Protein AF-A0A7S1VVN5-F1 (afdb_monomer_lite)

pLDDT: mean 73.93, std 19.53, range [28.08, 95.5]

Sequence (234 aa):
HAQEDRAVEALEKMLSASFGKSKTPCRLFDQLLAHEEEEGPTIPKHCVSVPRLHLSPCRSLVIGHVVETSNRVLRHFTKLDAFAVDSFMRVHVADEDGRQLFDTELTQPIETRIRSAMLHGIDENGKSFVFLAYSTSQLKEASYWAVALPAGWTVERMRGELGDFSCCQTPSMYAARVSQCLSTTFETLSAQRASPARSPSIRIGEVADLTGRGPRSNTRGLNQSISAFGVLQS

Structure (mmCIF, N/CA/C/O backbone):
data_AF-A0A7S1VVN5-F1
#
_entry.id   AF-A0A7S1VVN5-F1
#
loop_
_atom_site.group_PDB
_atom_site.id
_atom_site.type_symbol
_atom_site.label_atom_id
_atom_site.label_alt_id
_atom_site.label_comp_id
_atom_site.label_asym_id
_atom_site.label_entity_id
_atom_site.label_seq_id
_atom_site.pdbx_PDB_ins_code
_atom_site.Cartn_x
_atom_site.Cartn_y
_atom_site.Cartn_z
_atom_site.occupancy
_atom_site.B_iso_or_equiv
_atom_site.auth_seq_id
_atom_site.auth_comp_id
_atom_site.auth_asym_id
_atom_site.auth_atom_id
_atom_site.pdbx_PDB_model_num
ATOM 1 N N . HIS A 1 1 ? -26.155 0.846 -2.983 1.00 47.97 1 HIS A N 1
ATOM 2 C CA . HIS A 1 1 ? -27.536 0.583 -3.431 1.00 47.97 1 HIS A CA 1
ATOM 3 C C . HIS A 1 1 ? -27.617 -0.586 -4.402 1.00 47.97 1 HIS A C 1
ATOM 5 O O . HIS A 1 1 ? -27.795 -1.680 -3.906 1.00 47.97 1 HIS A O 1
ATOM 11 N N . ALA A 1 2 ? -27.323 -0.473 -5.705 1.00 49.66 2 ALA A N 1
ATOM 12 C CA . ALA A 1 2 ? -27.524 -1.609 -6.633 1.00 49.66 2 ALA A CA 1
ATOM 13 C C . ALA A 1 2 ? -26.753 -2.918 -6.310 1.00 49.66 2 ALA A C 1
ATOM 15 O O . ALA A 1 2 ? -27.239 -4.003 -6.612 1.00 49.66 2 ALA A O 1
ATOM 16 N N . GLN A 1 3 ? -25.555 -2.847 -5.713 1.00 41.34 3 GLN A N 1
ATOM 17 C CA . GLN A 1 3 ? -24.826 -4.044 -5.254 1.00 41.34 3 GLN A CA 1
ATOM 18 C C . GLN A 1 3 ? -25.351 -4.600 -3.923 1.00 41.34 3 GLN A C 1
ATOM 20 O O . GLN A 1 3 ? -25.302 -5.808 -3.717 1.00 41.34 3 GLN A O 1
ATOM 25 N N . GLU A 1 4 ? -25.867 -3.740 -3.044 1.00 49.31 4 GLU A N 1
ATOM 26 C CA . GLU A 1 4 ? -26.473 -4.160 -1.773 1.00 49.31 4 GLU A CA 1
ATOM 27 C C . GLU A 1 4 ? -27.796 -4.878 -2.045 1.00 49.31 4 GLU A C 1
ATOM 29 O O . GLU A 1 4 ? -28.017 -5.955 -1.505 1.00 49.31 4 GLU A O 1
ATOM 34 N N . ASP A 1 5 ? -28.609 -4.351 -2.965 1.00 60.00 5 ASP A N 1
ATOM 35 C CA . ASP A 1 5 ? -29.881 -4.960 -3.368 1.00 60.00 5 ASP A CA 1
ATOM 36 C C . ASP A 1 5 ? -29.668 -6.360 -3.972 1.00 60.00 5 ASP A C 1
ATOM 38 O O . ASP A 1 5 ? -30.403 -7.293 -3.662 1.00 60.00 5 ASP A O 1
ATOM 42 N N . ARG A 1 6 ? -28.599 -6.545 -4.762 1.00 61.22 6 ARG A N 1
ATOM 43 C CA . ARG A 1 6 ? -28.213 -7.857 -5.313 1.00 61.22 6 ARG A CA 1
ATOM 44 C C . ARG A 1 6 ? -27.707 -8.827 -4.251 1.00 61.22 6 ARG A C 1
ATOM 46 O O . ARG A 1 6 ? -28.026 -10.010 -4.315 1.00 61.22 6 ARG A O 1
ATOM 53 N N . ALA A 1 7 ? -26.926 -8.345 -3.284 1.00 61.16 7 ALA A N 1
ATOM 54 C CA . ALA A 1 7 ? -26.443 -9.175 -2.185 1.00 61.16 7 ALA A CA 1
ATOM 55 C C . ALA A 1 7 ? -27.603 -9.646 -1.296 1.00 61.16 7 ALA A C 1
ATOM 57 O O . ALA A 1 7 ? -27.632 -10.810 -0.899 1.00 61.16 7 ALA A O 1
ATOM 58 N N . VAL A 1 8 ? -28.581 -8.771 -1.040 1.00 71.44 8 VAL A N 1
ATOM 59 C CA . VAL A 1 8 ? -29.816 -9.112 -0.321 1.00 71.44 8 VAL A CA 1
ATOM 60 C C . VAL A 1 8 ? -30.644 -10.117 -1.121 1.00 71.44 8 VAL A C 1
ATOM 62 O O . VAL A 1 8 ? -31.035 -11.137 -0.564 1.00 71.44 8 VAL A O 1
ATOM 65 N N . GLU A 1 9 ? -30.828 -9.913 -2.428 1.00 72.75 9 GLU A N 1
ATOM 66 C CA . GLU A 1 9 ? -31.567 -10.850 -3.285 1.00 72.75 9 GLU A CA 1
ATOM 67 C C . GLU A 1 9 ? -30.898 -12.238 -3.344 1.00 72.75 9 GLU A C 1
ATOM 69 O O . GLU A 1 9 ? -31.574 -13.269 -3.304 1.00 72.75 9 GLU A O 1
ATOM 74 N N . ALA A 1 10 ? -29.563 -12.291 -3.388 1.00 65.12 10 ALA A N 1
ATOM 75 C CA . ALA A 1 10 ? -28.804 -13.538 -3.322 1.00 65.12 10 ALA A CA 1
ATOM 76 C C . ALA A 1 10 ? -28.970 -14.240 -1.961 1.00 65.12 10 ALA A C 1
ATOM 78 O O . ALA A 1 10 ? -29.177 -15.454 -1.909 1.00 65.12 10 ALA A O 1
ATOM 79 N N . LEU A 1 11 ? -28.961 -13.481 -0.860 1.00 66.19 11 LEU A N 1
ATOM 80 C CA . LEU A 1 11 ? -29.204 -13.994 0.493 1.00 66.19 11 LEU A CA 1
ATOM 81 C C . LEU A 1 11 ? -30.642 -14.496 0.678 1.00 66.19 11 LEU A C 1
ATOM 83 O O . LEU A 1 11 ? -30.859 -15.543 1.286 1.00 66.19 11 LEU A O 1
ATOM 87 N N . GLU A 1 12 ? -31.630 -13.800 0.123 1.00 73.50 12 GLU A N 1
ATOM 88 C CA . GLU A 1 12 ? -33.031 -14.227 0.129 1.00 73.50 12 GLU A CA 1
ATOM 89 C C . GLU A 1 12 ? -33.240 -15.488 -0.721 1.00 73.50 12 GLU A C 1
ATOM 91 O O . GLU A 1 12 ? -33.945 -16.413 -0.303 1.00 73.50 12 GLU A O 1
ATOM 96 N N . LYS A 1 13 ? -32.559 -15.600 -1.869 1.00 66.44 13 LYS A N 1
ATOM 97 C CA . LYS A 1 13 ? -32.490 -16.838 -2.666 1.00 66.44 13 LYS A CA 1
ATOM 98 C C . LYS A 1 13 ? -31.848 -17.986 -1.883 1.00 66.44 13 LYS A C 1
ATOM 100 O O . LYS A 1 13 ? -32.360 -19.103 -1.916 1.00 66.44 13 LYS A O 1
ATOM 105 N N . MET A 1 14 ? -30.792 -17.725 -1.112 1.00 60.38 14 MET A N 1
ATOM 106 C CA . MET A 1 14 ? -30.182 -18.728 -0.230 1.00 60.38 14 MET A CA 1
ATOM 107 C C . MET A 1 14 ? -31.129 -19.186 0.882 1.00 60.38 14 MET A C 1
ATOM 109 O O . MET A 1 14 ? -31.252 -20.383 1.144 1.00 60.38 14 MET A O 1
ATOM 113 N N . LEU A 1 15 ? -31.800 -18.244 1.546 1.00 64.06 15 LEU A N 1
ATOM 114 C CA . LEU A 1 15 ? -32.722 -18.539 2.640 1.00 64.06 15 LEU A CA 1
ATOM 115 C C . LEU A 1 15 ? -33.967 -19.279 2.139 1.00 64.06 15 LEU A C 1
ATOM 117 O O . LEU A 1 15 ? -34.411 -20.227 2.783 1.00 64.06 15 LEU A O 1
ATOM 121 N N . SER A 1 16 ? -34.488 -18.918 0.965 1.00 66.38 16 SER A N 1
ATOM 122 C CA . SER A 1 16 ? -35.625 -19.606 0.339 1.00 66.38 16 SER A CA 1
ATOM 123 C C . SER A 1 16 ? -35.263 -21.003 -0.184 1.00 66.38 16 SER A C 1
ATOM 125 O O . SER A 1 16 ? -36.056 -21.930 -0.018 1.00 66.38 16 SER A O 1
ATOM 127 N N . ALA A 1 17 ? -34.048 -21.206 -0.710 1.00 60.62 17 ALA A N 1
ATOM 128 C CA . ALA A 1 17 ? -33.532 -22.530 -1.082 1.00 60.62 17 ALA A CA 1
ATOM 129 C C . ALA A 1 17 ? -33.232 -23.436 0.135 1.00 60.62 17 ALA A C 1
ATOM 131 O O . ALA A 1 17 ? -33.244 -24.663 0.029 1.00 60.62 17 ALA A O 1
ATOM 132 N N . SER A 1 18 ? -32.984 -22.840 1.306 1.00 55.44 18 SER A N 1
ATOM 133 C CA . SER A 1 18 ? -32.633 -23.524 2.560 1.00 55.44 18 SER A CA 1
ATOM 134 C C . SER A 1 18 ? -33.820 -24.204 3.265 1.00 55.44 18 SER A C 1
ATOM 136 O O . SER A 1 18 ? -33.626 -25.194 3.977 1.00 55.44 18 SER A O 1
ATOM 138 N N . PHE A 1 19 ? -35.068 -23.778 3.022 1.00 51.22 19 PHE A N 1
ATOM 139 C CA . PHE A 1 19 ? -36.248 -24.349 3.700 1.00 51.22 19 PHE A CA 1
ATOM 140 C C . PHE A 1 19 ? -36.627 -25.784 3.270 1.00 51.22 19 PHE A C 1
ATOM 142 O O . PHE A 1 19 ? -37.621 -26.337 3.743 1.00 51.22 19 PHE A O 1
ATOM 149 N N . GLY A 1 20 ? -35.806 -26.450 2.452 1.00 55.09 20 GLY A N 1
ATOM 150 C CA . GLY A 1 20 ? -36.004 -27.840 2.050 1.00 55.09 20 GLY A CA 1
ATOM 151 C C . GLY A 1 20 ? -34.715 -28.662 1.980 1.00 55.09 20 GLY A C 1
ATOM 152 O O . GLY A 1 20 ? -34.214 -28.936 0.899 1.00 55.09 20 GLY A O 1
ATOM 153 N N . LYS A 1 21 ? -34.249 -29.180 3.125 1.00 55.28 21 LYS A N 1
ATOM 154 C CA . LYS A 1 21 ? -33.396 -30.392 3.231 1.00 55.28 21 LYS A CA 1
ATOM 155 C C . LYS A 1 21 ? -31.961 -30.351 2.655 1.00 55.28 21 LYS A C 1
ATOM 157 O O . LYS A 1 21 ? -31.506 -31.375 2.146 1.00 55.28 21 LYS A O 1
ATOM 162 N N . SER A 1 22 ? -31.176 -29.286 2.825 1.00 48.78 22 SER A N 1
ATOM 163 C CA . SER A 1 22 ? -29.715 -29.398 2.616 1.00 48.78 22 SER A CA 1
ATOM 164 C C . SER A 1 22 ? -28.953 -29.474 3.942 1.00 48.78 22 SER A C 1
ATOM 166 O O . SER A 1 22 ? -28.951 -28.536 4.730 1.00 48.78 22 SER A O 1
ATOM 168 N N . LYS A 1 23 ? -28.280 -30.606 4.199 1.00 53.16 23 LYS A N 1
ATOM 169 C CA . LYS A 1 23 ? -27.446 -30.848 5.397 1.00 53.16 23 LYS A CA 1
ATOM 170 C C . LYS A 1 23 ? -26.072 -30.158 5.352 1.00 53.16 23 LYS A C 1
ATOM 172 O O . LYS A 1 23 ? -25.262 -30.380 6.244 1.00 53.16 23 LYS A O 1
ATOM 177 N N . THR A 1 24 ? -25.768 -29.371 4.321 1.00 56.88 24 THR A N 1
ATOM 178 C CA . THR A 1 24 ? -24.457 -28.715 4.171 1.00 56.88 24 THR A CA 1
ATOM 179 C C . THR A 1 24 ? -24.611 -27.350 3.495 1.00 56.88 24 THR A C 1
ATOM 181 O O . THR A 1 24 ? -24.609 -27.276 2.267 1.00 56.88 24 THR A O 1
ATOM 184 N N . PRO A 1 25 ? -24.711 -26.261 4.281 1.00 57.31 25 PRO A N 1
ATOM 185 C CA . PRO A 1 25 ? -24.735 -24.891 3.764 1.00 57.31 25 PRO A CA 1
ATOM 186 C C . PRO A 1 25 ? -23.550 -24.581 2.836 1.00 57.31 25 PRO A C 1
ATOM 188 O O . PRO A 1 25 ? -23.721 -23.897 1.834 1.00 57.31 25 PRO A O 1
ATOM 191 N N . CYS A 1 26 ? -22.376 -25.163 3.113 1.00 55.56 26 CYS A N 1
ATOM 192 C CA . CYS A 1 26 ? -21.167 -24.997 2.302 1.00 55.56 26 CYS A CA 1
ATOM 193 C C . CYS A 1 26 ? -21.358 -25.442 0.845 1.00 55.56 26 CYS A C 1
ATOM 195 O O . CYS A 1 26 ? -20.924 -24.738 -0.049 1.00 55.56 26 CYS A O 1
ATOM 197 N N . ARG A 1 27 ? -22.089 -26.538 0.584 1.00 59.25 27 ARG A N 1
ATOM 198 C CA . ARG A 1 27 ? -22.300 -27.029 -0.791 1.00 59.25 27 ARG A CA 1
ATOM 199 C C . ARG A 1 27 ? -23.191 -26.117 -1.628 1.00 59.25 27 ARG A C 1
ATOM 201 O O . ARG A 1 27 ? -23.014 -26.052 -2.836 1.00 59.25 27 ARG A O 1
ATOM 208 N N . LEU A 1 28 ? -24.149 -25.438 -0.994 1.00 61.44 28 LEU A N 1
ATOM 209 C CA . LEU A 1 28 ? -24.960 -24.411 -1.655 1.00 61.44 28 LEU A CA 1
ATOM 210 C C . LEU A 1 28 ? -24.110 -23.178 -1.974 1.00 61.44 28 LEU A C 1
ATOM 212 O O . LEU A 1 28 ? -24.253 -22.608 -3.048 1.00 61.44 28 LEU A O 1
ATOM 216 N N . PHE A 1 29 ? -23.199 -22.810 -1.070 1.00 60.28 29 PHE A N 1
ATOM 217 C CA . PHE A 1 29 ? -22.224 -21.744 -1.301 1.00 60.28 29 PHE A CA 1
ATOM 218 C C . PHE A 1 29 ? -21.279 -22.089 -2.462 1.00 60.28 29 PHE A C 1
ATOM 220 O O . PHE A 1 29 ? -21.108 -21.275 -3.360 1.00 60.28 29 PHE A O 1
ATOM 227 N N . ASP A 1 30 ? -20.754 -23.318 -2.505 1.00 61.28 30 ASP A N 1
ATOM 228 C CA . ASP A 1 30 ? -19.907 -23.810 -3.600 1.00 61.28 30 ASP A CA 1
ATOM 229 C C . ASP A 1 30 ? -20.657 -23.815 -4.945 1.00 61.28 30 ASP A C 1
ATOM 231 O O . ASP A 1 30 ? -20.097 -23.455 -5.976 1.00 61.28 30 ASP A O 1
ATOM 235 N N . GLN A 1 31 ? -21.942 -24.192 -4.941 1.00 60.31 31 GLN A N 1
ATOM 236 C CA . GLN A 1 31 ? -22.798 -24.164 -6.133 1.00 60.31 31 GLN A CA 1
ATOM 237 C C . GLN A 1 31 ? -23.100 -22.739 -6.608 1.00 60.31 31 GLN A C 1
ATOM 239 O O . GLN A 1 31 ? -23.134 -22.507 -7.811 1.00 60.31 31 GLN A O 1
ATOM 244 N N . LEU A 1 32 ? -23.307 -21.787 -5.696 1.00 56.47 32 LEU A N 1
ATOM 245 C CA . LEU A 1 32 ? -23.519 -20.380 -6.046 1.00 56.47 32 LEU A CA 1
ATOM 246 C C . LEU A 1 32 ? -22.243 -19.732 -6.583 1.00 56.47 32 LEU A C 1
ATOM 248 O O . LEU A 1 32 ? -22.302 -19.085 -7.621 1.00 56.47 32 LEU A O 1
ATOM 252 N N . LEU A 1 33 ? -21.092 -19.989 -5.955 1.00 59.50 33 LEU A N 1
ATOM 253 C CA . LEU A 1 33 ? -19.786 -19.557 -6.464 1.00 59.50 33 LEU A CA 1
ATOM 254 C C . LEU A 1 33 ? -19.508 -20.125 -7.865 1.00 59.50 33 LEU A C 1
ATOM 256 O O . LEU A 1 33 ? -18.949 -19.431 -8.705 1.00 59.50 33 LEU A O 1
ATOM 260 N N . ALA A 1 34 ? -19.945 -21.359 -8.140 1.00 57.94 34 ALA A N 1
ATOM 261 C CA . ALA A 1 34 ? -19.852 -21.971 -9.467 1.00 57.94 34 ALA A CA 1
ATOM 262 C C . ALA A 1 34 ? -20.856 -21.402 -10.492 1.00 57.94 34 ALA A C 1
ATOM 264 O O . ALA A 1 34 ? -20.657 -21.563 -11.694 1.00 57.94 34 ALA A O 1
ATOM 265 N N . HIS A 1 35 ? -21.935 -20.752 -10.043 1.00 54.28 35 HIS A N 1
ATOM 266 C CA . HIS A 1 35 ? -22.917 -20.083 -10.903 1.00 54.28 35 HIS A CA 1
ATOM 267 C C . HIS A 1 35 ? -22.606 -18.594 -11.142 1.00 54.28 35 HIS A C 1
ATOM 269 O O . HIS A 1 35 ? -23.257 -17.981 -11.984 1.00 54.28 35 HIS A O 1
ATOM 275 N N . GLU A 1 36 ? -21.604 -18.027 -10.461 1.00 52.03 36 GLU A N 1
ATOM 276 C CA . GLU A 1 36 ? -21.119 -16.650 -10.650 1.00 52.03 36 GLU A CA 1
ATOM 277 C C . GLU A 1 36 ? -19.977 -16.529 -11.681 1.00 52.03 36 GLU A C 1
ATOM 279 O O . GLU A 1 36 ? -19.283 -15.515 -11.725 1.00 52.03 36 GLU A O 1
ATOM 284 N N . GLU A 1 37 ? -19.802 -17.504 -12.578 1.00 48.62 37 GLU A N 1
ATOM 285 C CA . GLU A 1 37 ? -19.004 -17.318 -13.803 1.00 48.62 37 GLU A CA 1
ATOM 286 C C . GLU A 1 37 ? -19.803 -16.549 -14.881 1.00 48.62 37 GLU A C 1
ATOM 288 O O . GLU A 1 37 ? -19.834 -16.927 -16.051 1.00 48.62 37 GLU A O 1
ATOM 293 N N . GLU A 1 38 ? -20.485 -15.459 -14.516 1.00 52.56 38 GLU A N 1
ATOM 294 C CA . GLU A 1 38 ? -20.802 -14.436 -15.517 1.00 52.56 38 GLU A CA 1
ATOM 295 C C . GLU A 1 38 ? -19.530 -13.622 -15.759 1.00 52.56 38 GLU A C 1
ATOM 297 O O . GLU A 1 38 ? -18.852 -13.242 -14.802 1.00 52.56 38 GLU A O 1
ATOM 302 N N . GLU A 1 39 ? -19.188 -13.355 -17.028 1.00 54.03 39 GLU A N 1
ATOM 303 C CA . GLU A 1 39 ? -18.074 -12.463 -17.357 1.00 54.03 39 GLU A CA 1
ATOM 304 C C . GLU A 1 39 ? -18.265 -11.141 -16.608 1.00 54.03 39 GLU A C 1
ATOM 306 O O . GLU A 1 39 ? -19.139 -10.331 -16.930 1.00 54.03 39 GLU A O 1
ATOM 311 N N . GLY A 1 40 ? -17.463 -10.957 -15.556 1.00 57.97 40 GLY A N 1
ATOM 312 C CA . GLY A 1 40 ? -17.531 -9.779 -14.713 1.00 57.97 40 GLY A CA 1
ATOM 313 C C . GLY A 1 40 ? -17.396 -8.506 -15.553 1.00 57.97 40 GLY A C 1
ATOM 314 O O . GLY A 1 40 ? -16.821 -8.531 -16.646 1.00 57.97 40 GLY A O 1
ATOM 315 N N . PRO A 1 41 ? -17.907 -7.365 -15.062 1.00 64.56 41 PRO A N 1
ATOM 316 C CA . PRO A 1 41 ? -17.872 -6.114 -15.806 1.00 64.56 41 PRO A CA 1
ATOM 317 C C . PRO A 1 41 ? -16.455 -5.832 -16.314 1.00 64.56 41 PRO A C 1
ATOM 319 O O . PRO A 1 41 ? -15.497 -5.795 -15.539 1.00 64.56 41 PRO A O 1
ATOM 322 N N . THR A 1 42 ? -16.324 -5.638 -17.628 1.00 76.88 42 THR A N 1
ATOM 323 C CA . THR A 1 42 ? -15.031 -5.409 -18.277 1.00 76.88 42 THR A CA 1
ATOM 324 C C . THR A 1 42 ? -14.356 -4.185 -17.661 1.00 76.88 42 THR A C 1
ATOM 326 O O . THR A 1 42 ? -14.862 -3.065 -17.776 1.00 76.88 42 THR A O 1
ATOM 329 N N . ILE A 1 43 ? -13.211 -4.384 -17.005 1.00 83.19 43 ILE A N 1
ATOM 330 C CA . ILE A 1 43 ? -12.472 -3.306 -16.341 1.00 83.19 43 ILE A CA 1
ATOM 331 C C . ILE A 1 43 ? -11.930 -2.343 -17.415 1.00 83.19 43 ILE A C 1
ATOM 333 O O . ILE A 1 43 ? -11.267 -2.793 -18.356 1.00 83.19 43 ILE A O 1
ATOM 337 N N . PRO A 1 44 ? -12.171 -1.019 -17.312 1.00 85.19 44 PRO A N 1
ATOM 338 C CA . PRO A 1 44 ? -11.617 -0.055 -18.259 1.00 85.19 44 PRO A CA 1
ATOM 339 C C . PRO A 1 44 ? -10.089 -0.148 -18.340 1.00 85.19 44 PRO A C 1
ATOM 341 O O . PRO A 1 44 ? -9.424 -0.324 -17.326 1.00 85.19 44 PRO A O 1
ATOM 344 N N . LYS A 1 45 ? -9.504 0.070 -19.526 1.00 81.75 45 LYS A N 1
ATOM 345 C CA . LYS A 1 45 ? -8.046 -0.071 -19.767 1.00 81.75 45 LYS A CA 1
ATOM 346 C C . LYS A 1 45 ? -7.143 0.759 -18.839 1.00 81.75 45 LYS A C 1
ATOM 348 O O . LYS A 1 45 ? -5.964 0.453 -18.695 1.00 81.75 45 LYS A O 1
ATOM 353 N N . HIS A 1 46 ? -7.667 1.849 -18.280 1.00 82.94 46 HIS A N 1
ATOM 354 C CA . HIS A 1 46 ? -6.946 2.749 -17.376 1.00 82.94 46 HIS A CA 1
ATOM 355 C C . HIS A 1 46 ? -7.187 2.431 -15.893 1.00 82.94 46 HIS A C 1
ATOM 357 O O . HIS A 1 46 ? -6.657 3.132 -15.031 1.00 82.94 46 HIS A O 1
ATOM 363 N N . CYS A 1 47 ? -7.969 1.397 -15.600 1.00 87.94 47 CYS A N 1
ATOM 364 C CA . CYS A 1 47 ? -8.262 0.915 -14.264 1.00 87.94 47 CYS A CA 1
ATOM 365 C C . CYS A 1 47 ? -7.611 -0.447 -14.033 1.00 87.94 47 CYS A C 1
ATOM 367 O O . CYS A 1 47 ? -7.243 -1.160 -14.966 1.00 87.94 47 CYS A O 1
ATOM 369 N N . VAL A 1 48 ? -7.466 -0.798 -12.766 1.00 88.75 48 VAL A N 1
ATOM 370 C CA . VAL A 1 48 ? -6.866 -2.046 -12.316 1.00 88.75 48 VAL A CA 1
ATOM 371 C C . VAL A 1 48 ? -7.623 -2.540 -11.092 1.00 88.75 48 VAL A C 1
ATOM 373 O O . VAL A 1 48 ? -8.006 -1.750 -10.234 1.00 88.75 48 VAL A O 1
ATOM 376 N N . SER A 1 49 ? -7.883 -3.843 -11.042 1.00 90.62 49 SER A N 1
ATOM 377 C CA . SER A 1 49 ? -8.545 -4.489 -9.911 1.00 90.62 49 SER A CA 1
ATOM 378 C C . SER A 1 49 ? -7.483 -4.956 -8.925 1.00 90.62 49 SER A C 1
ATOM 380 O O . SER A 1 49 ? -6.711 -5.853 -9.248 1.00 90.62 49 SER A O 1
ATOM 382 N N . VAL A 1 50 ? -7.400 -4.314 -7.761 1.00 92.00 50 VAL A N 1
ATOM 383 C CA . VAL A 1 50 ? -6.366 -4.579 -6.747 1.00 92.00 50 VAL A CA 1
ATOM 384 C C . VAL A 1 50 ? -6.994 -5.032 -5.432 1.00 92.00 50 VAL A C 1
ATOM 386 O O . VAL A 1 50 ? -8.057 -4.523 -5.067 1.00 92.00 50 VAL A O 1
ATOM 389 N N . PRO A 1 51 ? -6.366 -5.951 -4.683 1.00 93.31 51 PRO A N 1
ATOM 390 C CA . PRO A 1 51 ? -6.846 -6.323 -3.363 1.00 93.31 51 PRO A CA 1
ATOM 391 C C . PRO A 1 51 ? -6.765 -5.133 -2.400 1.00 93.31 51 PRO A C 1
ATOM 393 O O . PRO A 1 51 ? -5.786 -4.376 -2.377 1.00 93.31 51 PRO A O 1
ATOM 396 N N . ARG A 1 52 ? -7.806 -4.984 -1.580 1.00 93.56 52 ARG A N 1
ATOM 397 C CA . ARG A 1 52 ? -7.891 -3.990 -0.514 1.00 93.56 52 ARG A CA 1
ATOM 398 C C . ARG A 1 52 ? -7.951 -4.671 0.846 1.00 93.56 52 ARG A C 1
ATOM 400 O O . ARG A 1 52 ? -8.792 -5.537 1.084 1.00 93.56 52 ARG A O 1
ATOM 407 N N . LEU A 1 53 ? -7.088 -4.218 1.743 1.00 94.88 53 LEU A N 1
ATOM 408 C CA . LEU A 1 53 ? -7.048 -4.611 3.139 1.00 94.88 53 LEU A CA 1
ATOM 409 C C . LEU A 1 53 ? -7.522 -3.458 4.013 1.00 94.88 53 LEU A C 1
ATOM 411 O O . LEU A 1 53 ? -7.047 -2.329 3.891 1.00 94.88 53 LEU A O 1
ATOM 415 N N . HIS A 1 54 ? -8.425 -3.764 4.928 1.00 94.44 54 HIS A N 1
ATOM 416 C CA . HIS A 1 54 ? -8.815 -2.888 6.013 1.00 94.44 54 HIS A CA 1
ATOM 417 C C . HIS A 1 54 ? -7.988 -3.236 7.244 1.00 94.44 54 HIS A C 1
ATOM 419 O O . HIS A 1 54 ? -8.102 -4.331 7.793 1.00 94.44 54 HIS A O 1
ATOM 425 N N . LEU A 1 55 ? -7.146 -2.303 7.672 1.00 94.06 55 LEU A N 1
ATOM 426 C CA . LEU A 1 55 ? -6.373 -2.412 8.898 1.00 94.06 55 LEU A CA 1
ATOM 427 C C . LEU A 1 55 ? -7.056 -1.596 9.992 1.00 94.06 55 LEU A C 1
ATOM 429 O O . LEU A 1 55 ? -7.138 -0.373 9.900 1.00 94.06 55 LEU A O 1
ATOM 433 N N . SER A 1 56 ? -7.515 -2.279 11.032 1.00 91.06 56 SER A N 1
ATOM 434 C CA . SER A 1 56 ? -8.194 -1.668 12.163 1.00 91.06 56 SER A CA 1
ATOM 435 C C . SER A 1 56 ? -7.446 -1.908 13.478 1.00 91.06 56 SER A C 1
ATOM 437 O O . SER A 1 56 ? -6.512 -2.724 13.536 1.00 91.06 56 SER A O 1
ATOM 439 N N . PRO A 1 57 ? -7.819 -1.200 14.562 1.00 89.56 57 PRO A N 1
ATOM 440 C CA . PRO A 1 57 ? -7.241 -1.403 15.885 1.00 89.56 57 PRO A CA 1
ATOM 441 C C . PRO A 1 57 ? -7.264 -2.854 16.376 1.00 89.56 57 PRO A C 1
ATOM 443 O O . PRO A 1 57 ? -6.338 -3.259 17.077 1.00 89.56 57 PRO A O 1
ATOM 446 N N . CYS A 1 58 ? -8.279 -3.643 16.011 1.00 86.50 58 CYS A N 1
ATOM 447 C CA . CYS A 1 58 ? -8.429 -5.006 16.519 1.00 86.50 58 CYS A CA 1
ATOM 448 C C . CYS A 1 58 ? -8.099 -6.087 15.483 1.00 86.50 58 CYS A C 1
ATOM 450 O O . CYS A 1 58 ? -7.730 -7.193 15.876 1.00 86.50 58 CYS A O 1
ATOM 452 N N . ARG A 1 59 ? -8.203 -5.810 14.175 1.00 88.44 59 ARG A N 1
ATOM 453 C CA . ARG A 1 59 ? -8.048 -6.838 13.128 1.00 88.44 59 ARG A CA 1
ATOM 454 C C . ARG A 1 59 ? -7.458 -6.306 11.820 1.00 88.44 59 ARG A C 1
ATOM 456 O O . ARG A 1 59 ? -7.210 -5.114 11.659 1.00 88.44 59 ARG A O 1
ATOM 463 N N . SER A 1 60 ? -7.117 -7.227 10.931 1.00 91.25 60 SER A N 1
ATOM 464 C CA . SER A 1 60 ? -6.868 -6.981 9.512 1.00 91.25 60 SER A CA 1
ATOM 465 C C . SER A 1 60 ? -7.908 -7.787 8.739 1.00 91.25 60 SER A C 1
ATOM 467 O O . SER A 1 60 ? -8.206 -8.922 9.111 1.00 91.25 60 SER A O 1
ATOM 469 N N . LEU A 1 61 ? -8.527 -7.184 7.729 1.00 90.56 61 LEU A N 1
ATOM 470 C CA . LEU A 1 61 ? -9.581 -7.829 6.951 1.00 90.56 61 LEU A CA 1
ATOM 471 C C . LEU A 1 61 ? -9.390 -7.535 5.468 1.00 90.56 61 LEU A C 1
ATOM 473 O O . LEU A 1 61 ? -9.425 -6.377 5.048 1.00 90.56 61 LEU A O 1
ATOM 477 N N . VAL A 1 62 ? -9.218 -8.580 4.661 1.00 90.50 62 VAL A N 1
ATOM 478 C CA . VAL A 1 62 ? -9.231 -8.450 3.202 1.00 90.50 62 VAL A CA 1
ATOM 479 C C . VAL A 1 62 ? -10.678 -8.234 2.766 1.00 90.50 62 VAL A C 1
ATOM 481 O O . VAL A 1 62 ? -11.515 -9.118 2.913 1.00 90.50 62 VAL A O 1
ATOM 484 N N . ILE A 1 63 ? -10.974 -7.045 2.242 1.00 86.94 63 ILE A N 1
ATOM 485 C CA . ILE A 1 63 ? -12.322 -6.678 1.780 1.00 86.94 63 ILE A CA 1
ATOM 486 C C . ILE A 1 63 ? -12.636 -7.333 0.429 1.00 86.94 63 ILE A C 1
ATOM 488 O O . ILE A 1 63 ? -13.790 -7.603 0.113 1.00 86.94 63 ILE A O 1
ATOM 492 N N . GLY A 1 64 ? -11.603 -7.591 -0.372 1.00 87.19 64 GLY A N 1
ATOM 493 C CA . GLY A 1 64 ? -11.716 -8.113 -1.729 1.00 87.19 64 GLY A CA 1
ATOM 494 C C . GLY A 1 64 ? -10.961 -7.238 -2.721 1.00 87.19 64 GLY A C 1
ATOM 495 O O . GLY A 1 64 ? -10.148 -6.396 -2.330 1.00 87.19 64 GLY A O 1
ATOM 496 N N . HIS A 1 65 ? -11.220 -7.442 -4.010 1.00 88.75 65 HIS A N 1
ATOM 497 C CA . HIS A 1 65 ? -10.621 -6.624 -5.056 1.00 88.75 65 HIS A CA 1
ATOM 498 C C . HIS A 1 65 ? -11.487 -5.402 -5.359 1.00 88.75 65 HIS A C 1
ATOM 500 O O . HIS A 1 65 ? -12.701 -5.507 -5.523 1.00 88.75 65 HIS A O 1
ATOM 506 N N . VAL A 1 66 ? -10.848 -4.239 -5.450 1.00 88.12 66 VAL A N 1
ATOM 507 C CA . VAL A 1 66 ? -11.492 -2.970 -5.785 1.00 88.12 66 VAL A CA 1
ATOM 508 C C . VAL A 1 66 ? -10.879 -2.434 -7.069 1.00 88.12 66 VAL A C 1
ATOM 510 O O . VAL A 1 66 ? -9.658 -2.402 -7.229 1.00 88.12 66 VAL A O 1
ATOM 513 N N . VAL A 1 67 ? -11.739 -2.001 -7.991 1.00 87.94 67 VAL A N 1
ATOM 514 C CA . VAL A 1 67 ? -11.309 -1.342 -9.225 1.00 87.94 67 VAL A CA 1
ATOM 515 C C . VAL A 1 67 ? -10.858 0.076 -8.890 1.00 87.94 67 VAL A C 1
ATOM 517 O O . VAL A 1 67 ? -11.657 0.915 -8.480 1.00 87.94 67 VAL A O 1
ATOM 520 N N . GLU A 1 68 ? -9.573 0.349 -9.086 1.00 85.50 68 GLU A N 1
ATOM 521 C CA . GLU A 1 68 ? -8.977 1.669 -8.911 1.00 85.50 68 GLU A CA 1
ATOM 522 C C . GLU A 1 68 ? -8.408 2.188 -10.233 1.00 85.50 68 GLU A C 1
ATOM 524 O O . GLU A 1 68 ? -7.962 1.424 -11.093 1.00 85.50 68 GLU A O 1
ATOM 529 N N . THR A 1 69 ? -8.378 3.510 -10.399 1.00 85.69 69 THR A N 1
ATOM 530 C CA . THR A 1 69 ? -7.644 4.131 -11.505 1.00 85.69 69 THR A CA 1
ATOM 531 C C . THR A 1 69 ? -6.160 3.802 -11.368 1.00 85.69 69 THR A C 1
ATOM 533 O O . THR A 1 69 ? -5.542 4.038 -10.328 1.00 85.69 69 THR A O 1
ATOM 536 N N . SER A 1 70 ? -5.563 3.281 -12.436 1.00 84.88 70 SER A N 1
ATOM 537 C CA . SER A 1 70 ? -4.169 2.861 -12.434 1.00 84.88 70 SER A CA 1
ATOM 538 C C . SER A 1 70 ? -3.220 4.042 -12.191 1.00 84.88 70 SER A C 1
ATOM 540 O O . SER A 1 70 ? -3.482 5.191 -12.559 1.00 84.88 70 SER A O 1
ATOM 542 N N . ASN A 1 71 ? -2.054 3.741 -11.624 1.00 87.94 71 ASN A N 1
ATOM 543 C CA . ASN A 1 71 ? -0.962 4.694 -11.412 1.00 87.94 71 ASN A CA 1
ATOM 544 C C . ASN A 1 71 ? 0.334 4.216 -12.093 1.00 87.94 71 ASN A C 1
ATOM 546 O O . ASN A 1 71 ? 0.382 3.105 -12.622 1.00 87.94 71 ASN A O 1
ATOM 550 N N . ARG A 1 72 ? 1.376 5.061 -12.122 1.00 86.25 72 ARG A N 1
ATOM 551 C CA . ARG A 1 72 ? 2.636 4.759 -12.827 1.00 86.25 72 ARG A CA 1
ATOM 552 C C . ARG A 1 72 ? 3.339 3.533 -12.249 1.00 86.25 72 ARG A C 1
ATOM 554 O O . ARG A 1 72 ? 3.876 2.762 -13.034 1.00 86.25 72 ARG A O 1
ATOM 561 N N . VAL A 1 73 ? 3.313 3.354 -10.928 1.00 88.94 73 VAL A N 1
ATOM 562 C CA . VAL A 1 73 ? 3.921 2.195 -10.254 1.00 88.94 73 VAL A CA 1
ATOM 563 C C . VAL A 1 73 ? 3.281 0.904 -10.750 1.00 88.94 73 VAL A C 1
ATOM 565 O O . VAL A 1 73 ? 3.977 0.061 -11.305 1.00 88.94 73 VAL A O 1
ATOM 568 N N . LEU A 1 74 ? 1.954 0.787 -10.639 1.00 89.69 74 LEU A N 1
ATOM 569 C CA . LEU A 1 74 ? 1.239 -0.409 -11.089 1.00 89.69 74 LEU A CA 1
ATOM 570 C C . LEU A 1 74 ? 1.510 -0.676 -12.568 1.00 89.69 74 LEU A C 1
ATOM 572 O O . LEU A 1 74 ? 1.927 -1.769 -12.918 1.00 89.69 74 LEU A O 1
ATOM 576 N N . ARG A 1 75 ? 1.389 0.341 -13.433 1.00 87.69 75 ARG A N 1
ATOM 577 C CA . ARG A 1 75 ? 1.620 0.164 -14.876 1.00 87.69 75 ARG A CA 1
ATOM 578 C C . ARG A 1 75 ? 3.029 -0.300 -15.205 1.00 87.69 75 ARG A C 1
ATOM 580 O O . ARG A 1 75 ? 3.177 -1.110 -16.109 1.00 87.69 75 ARG A O 1
ATOM 587 N N . HIS A 1 76 ? 4.037 0.237 -14.525 1.00 88.00 76 HIS A N 1
ATOM 588 C CA . HIS A 1 76 ? 5.426 -0.129 -14.764 1.00 88.00 76 HIS A CA 1
ATOM 589 C C . HIS A 1 76 ? 5.646 -1.600 -14.406 1.00 88.00 76 HIS A C 1
ATOM 591 O O . HIS A 1 76 ? 5.924 -2.407 -15.287 1.00 88.00 76 HIS A O 1
ATOM 597 N N . PHE A 1 77 ? 5.373 -1.976 -13.160 1.00 89.88 77 PHE A N 1
ATOM 598 C CA . PHE A 1 77 ? 5.710 -3.312 -12.681 1.00 89.88 77 PHE A CA 1
ATOM 599 C C . PHE A 1 77 ? 4.797 -4.408 -13.226 1.00 89.88 77 PHE A C 1
ATOM 601 O O . PHE A 1 77 ? 5.273 -5.503 -13.507 1.00 89.88 77 PHE A O 1
ATOM 608 N N . THR A 1 78 ? 3.503 -4.142 -13.430 1.00 87.62 78 THR A N 1
ATOM 609 C CA . THR A 1 78 ? 2.595 -5.178 -13.945 1.00 87.62 78 THR A CA 1
ATOM 610 C C . THR A 1 78 ? 2.732 -5.384 -15.450 1.00 87.62 78 THR A C 1
ATOM 612 O O . THR A 1 78 ? 2.479 -6.484 -15.930 1.00 87.62 78 THR A O 1
ATOM 615 N N . LYS A 1 79 ? 3.096 -4.345 -16.222 1.00 84.56 79 LYS A N 1
ATOM 616 C CA . LYS A 1 79 ? 3.236 -4.465 -17.686 1.00 84.56 79 LYS A CA 1
ATOM 617 C C . LYS A 1 79 ? 4.665 -4.775 -18.133 1.00 84.56 79 LYS A C 1
ATOM 619 O O . LYS A 1 79 ? 4.821 -5.487 -19.117 1.00 84.56 79 LYS A O 1
ATOM 624 N N . LEU A 1 80 ? 5.682 -4.206 -17.482 1.00 83.06 80 LEU A N 1
ATOM 625 C CA . LEU A 1 80 ? 7.080 -4.306 -17.927 1.00 83.06 80 LEU A CA 1
ATOM 626 C C . LEU A 1 80 ? 7.842 -5.392 -17.170 1.00 83.06 80 LEU A C 1
ATOM 628 O O . LEU A 1 80 ? 8.496 -6.217 -17.799 1.00 83.06 80 LEU A O 1
ATOM 632 N N . ASP A 1 81 ? 7.697 -5.435 -15.846 1.00 84.00 81 ASP A N 1
ATOM 633 C CA . ASP A 1 81 ? 8.442 -6.364 -14.982 1.00 84.00 81 ASP A CA 1
ATOM 634 C C . ASP A 1 81 ? 7.658 -7.635 -14.623 1.00 84.00 81 ASP A C 1
ATOM 636 O O . ASP A 1 81 ? 8.084 -8.415 -13.772 1.00 84.00 81 ASP A O 1
ATOM 640 N N . ALA A 1 82 ? 6.508 -7.845 -15.273 1.00 84.94 82 ALA A N 1
ATOM 641 C CA . ALA A 1 82 ? 5.647 -9.019 -15.131 1.00 84.94 82 ALA A CA 1
ATOM 642 C C . ALA A 1 82 ? 5.202 -9.330 -13.685 1.00 84.94 82 ALA A C 1
ATOM 644 O O . ALA A 1 82 ? 4.961 -10.487 -13.335 1.00 84.94 82 ALA A O 1
ATOM 645 N N . PHE A 1 83 ? 5.052 -8.308 -12.838 1.00 91.38 83 PHE A N 1
ATOM 646 C CA . PHE A 1 83 ? 4.435 -8.480 -11.525 1.00 91.38 83 PHE A CA 1
ATOM 647 C C . PHE A 1 83 ? 2.959 -8.825 -11.695 1.00 91.38 83 PHE A C 1
ATOM 649 O O . PHE A 1 83 ? 2.234 -8.192 -12.468 1.00 91.38 83 PHE A O 1
ATOM 656 N N . ALA A 1 84 ? 2.488 -9.785 -10.909 1.00 90.56 84 ALA A N 1
ATOM 657 C CA . ALA A 1 84 ? 1.066 -10.038 -10.812 1.00 90.56 84 ALA A CA 1
ATOM 658 C C . ALA A 1 84 ? 0.378 -8.862 -10.090 1.00 90.56 84 ALA A C 1
ATOM 660 O O . ALA A 1 84 ? 0.928 -8.260 -9.167 1.00 90.56 84 ALA A O 1
ATOM 661 N N . VAL A 1 85 ? -0.824 -8.486 -10.532 1.00 89.25 85 VAL A N 1
ATOM 662 C CA . VAL A 1 85 ? -1.566 -7.348 -9.950 1.00 89.25 85 VAL A CA 1
ATOM 663 C C . VAL A 1 85 ? -1.880 -7.589 -8.470 1.00 89.25 85 VAL A C 1
ATOM 665 O O . VAL A 1 85 ? -1.840 -6.666 -7.662 1.00 89.25 85 VAL A O 1
ATOM 668 N N . ASP A 1 86 ? -2.116 -8.846 -8.110 1.00 90.50 86 ASP A N 1
ATOM 669 C CA . ASP A 1 86 ? -2.356 -9.328 -6.750 1.00 90.50 86 ASP A CA 1
ATOM 670 C C . ASP A 1 86 ? -1.091 -9.331 -5.861 1.00 90.50 86 ASP A C 1
ATOM 672 O O . ASP A 1 86 ? -1.158 -9.697 -4.686 1.00 90.50 86 ASP A O 1
ATOM 676 N N . SER A 1 87 ? 0.075 -8.956 -6.402 1.00 93.38 87 SER A N 1
ATOM 677 C CA . SER A 1 87 ? 1.257 -8.606 -5.612 1.00 93.38 87 SER A CA 1
ATOM 678 C C . SER A 1 87 ? 1.150 -7.204 -5.023 1.00 93.38 87 SER A C 1
ATOM 680 O O . SER A 1 87 ? 1.925 -6.871 -4.139 1.00 93.38 87 SER A O 1
ATOM 682 N N . PHE A 1 88 ? 0.210 -6.373 -5.466 1.00 94.12 88 PHE A N 1
ATOM 683 C CA . PHE A 1 88 ? -0.014 -5.041 -4.913 1.00 94.12 88 PHE A CA 1
ATOM 684 C C . PHE A 1 88 ? -1.263 -5.032 -4.058 1.00 94.12 88 PHE A C 1
ATOM 686 O O . PHE A 1 88 ? -2.277 -5.586 -4.456 1.00 94.12 88 PHE A O 1
ATOM 693 N N . MET A 1 89 ? -1.219 -4.352 -2.918 1.00 94.50 89 MET A N 1
ATOM 694 C CA . MET A 1 89 ? -2.353 -4.260 -2.010 1.00 94.50 89 MET A CA 1
ATOM 695 C C . MET A 1 89 ? -2.559 -2.827 -1.545 1.00 94.50 89 MET A C 1
ATOM 697 O O . MET A 1 89 ? -1.625 -2.144 -1.114 1.00 94.50 89 MET A O 1
ATOM 701 N N . ARG A 1 90 ? -3.810 -2.373 -1.612 1.00 94.25 90 ARG A N 1
ATOM 702 C CA . ARG A 1 90 ? -4.236 -1.126 -0.983 1.00 94.25 90 ARG A CA 1
ATOM 703 C C . ARG A 1 90 ? -4.541 -1.413 0.482 1.00 94.25 90 ARG A C 1
ATOM 705 O O . ARG A 1 90 ? -5.490 -2.135 0.764 1.00 94.25 90 ARG A O 1
ATOM 712 N N . VAL A 1 91 ? -3.800 -0.813 1.406 1.00 95.00 91 VAL A N 1
ATOM 713 C CA . VAL A 1 91 ? -4.114 -0.892 2.839 1.00 95.00 91 VAL A CA 1
ATOM 714 C C . VAL A 1 91 ? -4.800 0.397 3.266 1.00 95.00 91 VAL A C 1
ATOM 716 O O . VAL A 1 91 ? -4.261 1.480 3.054 1.00 95.00 91 VAL A O 1
ATOM 719 N N . HIS A 1 92 ? -5.990 0.286 3.847 1.00 94.50 92 HIS A N 1
ATOM 720 C CA . HIS A 1 92 ? -6.777 1.392 4.385 1.00 94.50 92 HIS A CA 1
ATOM 721 C C . HIS A 1 92 ? -6.855 1.265 5.905 1.00 94.50 92 HIS A C 1
ATOM 723 O O . HIS A 1 92 ? -7.263 0.222 6.413 1.00 94.50 92 HIS A O 1
ATOM 729 N N . VAL A 1 93 ? -6.448 2.311 6.620 1.00 92.88 93 VAL A N 1
ATOM 730 C CA . VAL A 1 93 ? -6.431 2.339 8.082 1.00 92.88 93 VAL A CA 1
ATOM 731 C C . VAL A 1 93 ? -7.668 3.069 8.591 1.00 92.88 93 VAL A C 1
ATOM 733 O O . VAL A 1 93 ? -7.826 4.270 8.380 1.00 92.88 93 VAL A O 1
ATOM 736 N N . ALA A 1 94 ? -8.540 2.343 9.279 1.00 91.06 94 ALA A N 1
ATOM 737 C CA . ALA A 1 94 ? -9.809 2.855 9.785 1.00 91.06 94 ALA A CA 1
ATOM 738 C C . ALA A 1 94 ? -10.234 2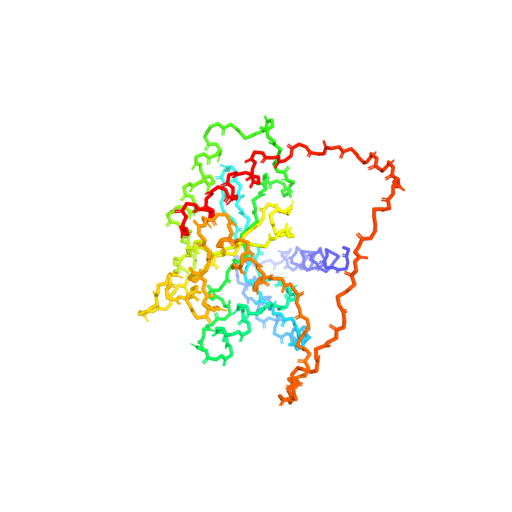.102 11.051 1.00 91.06 94 ALA A C 1
ATOM 740 O O . ALA A 1 94 ? -9.633 1.093 11.410 1.00 91.06 94 ALA A O 1
ATOM 741 N N . ASP A 1 95 ? -11.260 2.587 11.744 1.00 90.38 95 ASP A N 1
ATOM 742 C CA . ASP A 1 95 ? -11.886 1.832 12.827 1.00 90.38 95 ASP A CA 1
ATOM 743 C C . ASP A 1 95 ? -12.619 0.586 12.298 1.00 90.38 95 ASP A C 1
ATOM 745 O O . ASP A 1 95 ? -12.604 0.287 11.103 1.00 90.38 95 ASP A O 1
ATOM 749 N N . GLU A 1 96 ? -13.228 -0.187 13.192 1.00 87.88 96 GLU A N 1
ATOM 750 C CA . GLU A 1 96 ? -13.891 -1.447 12.834 1.00 87.88 96 GLU A CA 1
ATOM 751 C C . GLU A 1 96 ? -15.079 -1.277 11.878 1.00 87.88 96 GLU A C 1
ATOM 753 O O . GLU A 1 96 ? -15.388 -2.211 11.136 1.00 87.88 96 GLU A O 1
ATOM 758 N N . ASP A 1 97 ? -15.690 -0.091 11.873 1.00 86.81 97 ASP A N 1
ATOM 759 C CA . ASP A 1 97 ? -16.847 0.267 11.051 1.00 86.81 97 ASP A CA 1
ATOM 760 C C . ASP A 1 97 ? -16.433 0.970 9.742 1.00 86.81 97 ASP A C 1
ATOM 762 O O . ASP A 1 97 ? -17.276 1.361 8.935 1.00 86.81 97 ASP A O 1
ATOM 766 N N . GLY A 1 98 ? -15.126 1.136 9.501 1.00 82.69 98 GLY A N 1
ATOM 767 C CA . GLY A 1 98 ? -14.590 1.784 8.299 1.00 82.69 98 GLY A CA 1
ATOM 768 C C . GLY A 1 98 ? -14.546 3.300 8.358 1.00 82.69 98 GLY A C 1
ATOM 769 O O . GLY A 1 98 ? -14.205 3.941 7.361 1.00 82.69 98 GLY A O 1
ATOM 770 N N . ARG A 1 99 ? -14.816 3.893 9.520 1.00 88.06 99 ARG A N 1
ATOM 771 C CA . ARG A 1 99 ? -14.639 5.322 9.730 1.00 88.06 99 ARG A CA 1
ATOM 772 C C . ARG A 1 99 ? -13.168 5.630 9.985 1.00 88.06 99 ARG A C 1
ATOM 774 O O . ARG A 1 99 ? -12.431 4.902 10.646 1.00 88.06 99 ARG A O 1
ATOM 781 N N . GLN A 1 100 ? -12.737 6.766 9.457 1.00 84.44 100 GLN A N 1
ATOM 782 C CA . GLN A 1 100 ? -11.390 7.265 9.674 1.00 84.44 100 GLN A CA 1
ATOM 783 C C . GLN A 1 100 ? -11.107 7.479 11.169 1.00 84.44 100 GLN A C 1
ATOM 785 O O . GLN A 1 100 ? -11.902 8.101 11.880 1.00 84.44 100 GLN A O 1
ATOM 790 N N . LEU A 1 101 ? -9.947 6.996 11.616 1.00 85.56 101 LEU A N 1
ATOM 791 C CA . LEU A 1 101 ? -9.448 7.219 12.971 1.00 85.56 101 LEU A CA 1
ATOM 792 C C . LEU A 1 101 ? -8.946 8.660 13.119 1.00 85.56 101 LEU A C 1
ATOM 794 O O . LEU A 1 101 ? -8.145 9.138 12.307 1.00 85.56 101 LEU A O 1
ATOM 798 N N . PHE A 1 102 ? -9.389 9.341 14.173 1.00 82.38 102 PHE A N 1
ATOM 799 C CA . PHE A 1 102 ? -8.899 10.670 14.544 1.00 82.38 102 PHE A CA 1
ATOM 800 C C . PHE A 1 102 ? -7.812 10.594 15.617 1.00 82.38 102 PHE A C 1
ATOM 802 O O . PHE A 1 102 ? -7.698 9.612 16.346 1.00 82.38 102 PHE A O 1
ATOM 809 N N . ASP A 1 103 ? -7.035 11.667 15.771 1.00 78.12 103 ASP A N 1
ATOM 810 C CA . ASP A 1 103 ? -5.904 11.706 16.712 1.00 78.12 103 ASP A CA 1
ATOM 811 C C . ASP A 1 103 ? -6.310 11.438 18.159 1.00 78.12 103 ASP A C 1
ATOM 813 O O . ASP A 1 103 ? -5.554 10.851 18.925 1.00 78.12 103 ASP A O 1
ATOM 817 N N . THR A 1 104 ? -7.528 11.832 18.528 1.00 82.00 104 THR A N 1
ATOM 818 C CA . THR A 1 104 ? -8.106 11.584 19.854 1.00 82.00 104 THR A CA 1
ATOM 819 C C . THR A 1 104 ? -8.333 10.101 20.144 1.00 82.00 104 THR A C 1
ATOM 821 O O . THR A 1 104 ? -8.519 9.729 21.296 1.00 82.00 104 THR A O 1
ATOM 824 N N . GLU A 1 105 ? -8.331 9.261 19.110 1.00 82.12 105 GLU A N 1
ATOM 825 C CA . GLU A 1 105 ? -8.628 7.828 19.167 1.00 82.12 105 GLU A CA 1
ATOM 826 C C . GLU A 1 105 ? -7.354 6.980 19.028 1.00 82.12 105 GLU A C 1
ATOM 828 O O . GLU A 1 105 ? -7.363 5.792 19.343 1.00 82.12 105 GLU A O 1
ATOM 833 N N . LEU A 1 106 ? -6.235 7.585 18.609 1.00 83.88 106 LEU A N 1
ATOM 834 C CA . LEU A 1 106 ? -4.933 6.932 18.452 1.00 83.88 106 LEU A CA 1
ATOM 835 C C . LEU A 1 106 ? -4.234 6.774 19.803 1.00 83.88 106 LEU A C 1
ATOM 837 O O . LEU A 1 106 ? -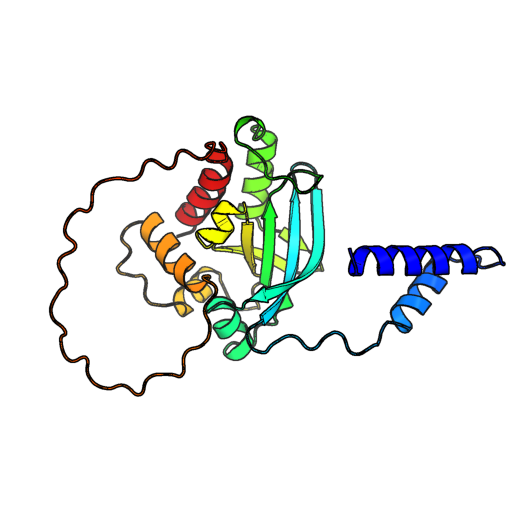3.275 7.467 20.136 1.00 83.88 106 LEU A O 1
ATOM 841 N N . THR A 1 107 ? -4.720 5.834 20.603 1.00 89.19 107 THR A N 1
ATOM 842 C CA . THR A 1 107 ? -4.001 5.413 21.808 1.00 89.19 107 THR A CA 1
ATOM 843 C C . THR A 1 107 ? -2.684 4.716 21.442 1.00 89.19 107 THR A C 1
ATOM 845 O O . THR A 1 107 ? -2.546 4.141 20.361 1.00 89.19 107 THR A O 1
ATOM 848 N N . GLN A 1 108 ? -1.715 4.711 22.364 1.00 89.38 108 GLN A N 1
ATOM 849 C CA . GLN A 1 108 ? -0.406 4.069 22.160 1.00 89.38 108 GLN A CA 1
ATOM 850 C C . GLN A 1 108 ? -0.480 2.619 21.631 1.00 89.38 108 GLN A C 1
ATOM 852 O O . GLN A 1 108 ? 0.277 2.288 20.714 1.00 89.38 108 GLN A O 1
ATOM 857 N N . PRO A 1 109 ? -1.387 1.743 22.115 1.00 90.75 109 PRO A N 1
ATOM 858 C CA . PRO A 1 109 ? -1.532 0.394 21.565 1.00 90.75 109 PRO A CA 1
ATOM 859 C C . PRO A 1 109 ? -1.965 0.380 20.093 1.00 90.75 109 PRO A C 1
ATOM 861 O O . PRO A 1 109 ? -1.442 -0.406 19.303 1.00 90.75 109 PRO A O 1
ATOM 864 N N . ILE A 1 110 ? -2.885 1.271 19.711 1.00 89.50 110 ILE A N 1
ATOM 865 C CA . ILE A 1 110 ? -3.400 1.384 18.339 1.00 89.50 110 ILE A CA 1
ATOM 866 C C . ILE A 1 110 ? -2.297 1.875 17.407 1.00 89.50 110 ILE A C 1
ATOM 868 O O . ILE A 1 110 ? -2.045 1.277 16.362 1.00 89.50 110 ILE A O 1
ATOM 872 N N . GLU A 1 111 ? -1.589 2.924 17.817 1.00 88.19 111 GLU A N 1
ATOM 873 C CA . GLU A 1 111 ? -0.460 3.462 17.067 1.00 88.19 111 GLU A CA 1
ATOM 874 C C . GLU A 1 111 ? 0.650 2.413 16.895 1.00 88.19 111 GLU A C 1
ATOM 876 O O . GLU A 1 111 ? 1.184 2.239 15.799 1.00 88.19 111 GLU A O 1
ATOM 881 N N . THR A 1 112 ? 0.955 1.659 17.956 1.00 90.38 112 THR A N 1
ATOM 882 C CA . THR A 1 112 ? 1.945 0.573 17.929 1.00 90.38 112 THR A CA 1
ATOM 883 C C . THR A 1 112 ? 1.537 -0.530 16.961 1.00 90.38 112 THR A C 1
ATOM 885 O O . THR A 1 112 ? 2.370 -0.991 16.184 1.00 90.38 112 THR A O 1
ATOM 888 N N . ARG A 1 113 ? 0.260 -0.927 16.948 1.00 91.00 113 ARG A N 1
ATOM 889 C CA . ARG A 1 113 ? -0.259 -1.924 16.005 1.00 91.00 113 ARG A CA 1
ATOM 890 C C . ARG A 1 113 ? -0.131 -1.461 14.556 1.00 91.00 113 ARG A C 1
ATOM 892 O O . ARG A 1 113 ? 0.395 -2.206 13.734 1.00 91.00 113 ARG A O 1
ATOM 899 N N . ILE A 1 114 ? -0.588 -0.245 14.249 1.00 88.81 114 ILE A N 1
ATOM 900 C CA . ILE A 1 114 ? -0.522 0.313 12.890 1.00 88.81 114 ILE A CA 1
ATOM 901 C C . ILE A 1 114 ? 0.937 0.399 12.437 1.00 88.81 114 ILE A C 1
ATOM 903 O O . ILE A 1 114 ? 1.279 -0.053 11.347 1.00 88.81 114 ILE A O 1
ATOM 907 N N . ARG A 1 115 ? 1.820 0.909 13.302 1.00 88.75 115 ARG A N 1
ATOM 908 C CA . ARG A 1 115 ? 3.256 0.992 13.028 1.00 88.75 115 ARG A CA 1
ATOM 909 C C . ARG A 1 115 ? 3.884 -0.386 12.822 1.00 88.75 115 ARG A C 1
ATOM 911 O O . ARG A 1 115 ? 4.693 -0.536 11.916 1.00 88.75 115 ARG A O 1
ATOM 918 N N . SER A 1 116 ? 3.514 -1.372 13.634 1.00 90.81 116 SER A N 1
ATOM 919 C CA . SER A 1 116 ? 4.000 -2.751 13.522 1.00 90.81 116 SER A CA 1
ATOM 920 C C . SER A 1 116 ? 3.635 -3.357 12.165 1.00 90.81 116 SER A C 1
ATOM 922 O O . SER A 1 116 ? 4.515 -3.862 11.475 1.00 90.81 116 SER A O 1
ATOM 924 N N . ALA A 1 117 ? 2.382 -3.199 11.725 1.00 91.31 117 ALA A N 1
ATOM 925 C CA . ALA A 1 117 ? 1.932 -3.656 10.407 1.00 91.31 117 ALA A CA 1
ATOM 926 C C . ALA A 1 117 ? 2.692 -2.976 9.253 1.00 91.31 117 ALA A C 1
ATOM 928 O O . ALA A 1 117 ? 2.991 -3.603 8.242 1.00 91.31 117 ALA A O 1
ATOM 929 N N . MET A 1 118 ? 3.045 -1.696 9.401 1.00 89.44 118 MET A N 1
ATOM 930 C CA . MET A 1 118 ? 3.850 -0.992 8.399 1.00 89.44 118 MET A CA 1
ATOM 931 C C . MET A 1 118 ? 5.324 -1.432 8.407 1.00 89.44 118 MET A C 1
ATOM 933 O O . MET A 1 118 ? 5.908 -1.587 7.337 1.00 89.44 118 MET A O 1
ATOM 937 N N . LEU A 1 119 ? 5.921 -1.632 9.591 1.00 88.69 119 LEU A N 1
ATOM 938 C CA . LEU A 1 119 ? 7.331 -2.015 9.782 1.00 88.69 119 LEU A CA 1
ATOM 939 C C . LEU A 1 119 ? 7.615 -3.452 9.351 1.00 88.69 119 LEU A C 1
ATOM 941 O O . LEU A 1 119 ? 8.617 -3.712 8.692 1.00 88.69 119 LEU A O 1
ATOM 945 N N . HIS A 1 120 ? 6.772 -4.380 9.790 1.00 90.62 120 HIS A N 1
ATOM 946 C CA . HIS A 1 120 ? 6.997 -5.814 9.632 1.00 90.62 120 HIS A CA 1
ATOM 947 C C . HIS A 1 120 ? 6.255 -6.394 8.431 1.00 90.62 120 HIS A C 1
ATOM 949 O O . HIS A 1 120 ? 6.511 -7.533 8.056 1.00 90.62 120 HIS A O 1
ATOM 955 N N . GLY A 1 121 ? 5.386 -5.599 7.808 1.00 91.62 121 GLY A N 1
ATOM 956 C CA . GLY A 1 121 ? 4.514 -6.050 6.740 1.00 91.62 121 GLY A CA 1
ATOM 957 C C . GLY A 1 121 ? 3.273 -6.768 7.261 1.00 91.62 121 GLY A C 1
ATOM 958 O O . GLY A 1 121 ? 2.995 -6.818 8.462 1.00 91.62 121 GLY A O 1
ATOM 959 N N . ILE A 1 122 ? 2.495 -7.283 6.316 1.00 93.50 122 ILE A N 1
ATOM 960 C CA . ILE A 1 122 ? 1.225 -7.959 6.559 1.00 93.50 122 ILE A CA 1
ATOM 961 C C . ILE A 1 122 ? 1.219 -9.260 5.761 1.00 93.50 122 ILE A C 1
ATOM 963 O O . ILE A 1 122 ? 1.379 -9.235 4.541 1.00 93.50 122 ILE A O 1
ATOM 967 N N . ASP A 1 123 ? 1.015 -10.382 6.443 1.00 93.44 123 ASP A N 1
ATOM 968 C CA . ASP A 1 123 ? 0.931 -11.695 5.809 1.00 93.44 123 ASP A CA 1
ATOM 969 C C . ASP A 1 123 ? -0.528 -12.038 5.497 1.00 93.44 123 ASP A C 1
ATOM 971 O O . ASP A 1 123 ? -1.338 -12.213 6.403 1.00 93.44 123 ASP A O 1
ATOM 975 N N . GLU A 1 124 ? -0.869 -12.143 4.212 1.00 87.81 124 GLU A N 1
ATOM 976 C CA . GLU A 1 124 ? -2.223 -12.461 3.741 1.00 87.81 124 GLU A CA 1
ATOM 977 C C . GLU A 1 124 ? -2.160 -13.370 2.509 1.00 87.81 124 GLU A C 1
ATOM 979 O O . GLU A 1 124 ? -1.339 -13.175 1.611 1.00 87.81 124 GLU A O 1
ATOM 984 N N . ASN A 1 125 ? -3.039 -14.376 2.441 1.00 85.12 125 ASN A N 1
ATOM 985 C CA . ASN A 1 125 ? -3.128 -15.334 1.325 1.00 85.12 125 ASN A CA 1
ATOM 986 C C . ASN A 1 125 ? -1.778 -15.961 0.905 1.00 85.12 125 ASN A C 1
ATOM 988 O O . ASN A 1 125 ? -1.506 -16.154 -0.280 1.00 85.12 125 ASN A O 1
ATOM 992 N N . GLY A 1 126 ? -0.912 -16.269 1.876 1.00 87.00 126 GLY A N 1
ATOM 993 C CA . GLY A 1 126 ? 0.404 -16.872 1.623 1.00 87.00 126 GLY A CA 1
ATOM 994 C C . GLY A 1 126 ? 1.439 -15.918 1.016 1.00 87.00 126 GLY A C 1
ATOM 995 O O . GLY A 1 126 ? 2.492 -16.373 0.572 1.00 87.00 126 GLY A O 1
ATOM 996 N N . LYS A 1 127 ? 1.160 -14.611 0.994 1.00 92.38 127 LYS A N 1
ATOM 997 C CA . LYS A 1 127 ? 2.085 -13.559 0.566 1.00 92.38 127 LYS A CA 1
ATOM 998 C C . LYS A 1 127 ? 2.391 -12.625 1.732 1.00 92.38 127 LYS A C 1
ATOM 1000 O O . LYS A 1 127 ? 1.505 -12.316 2.521 1.00 92.38 127 LYS A O 1
ATOM 1005 N N . SER A 1 128 ? 3.629 -12.140 1.790 1.00 94.44 128 SER A N 1
ATOM 1006 C CA . SER A 1 128 ? 4.041 -11.111 2.747 1.00 94.44 128 SER A CA 1
ATOM 1007 C C . SER A 1 128 ? 4.094 -9.758 2.048 1.00 94.44 128 SER A C 1
ATOM 1009 O O . SER A 1 128 ? 4.872 -9.567 1.110 1.00 94.44 128 SER A O 1
ATOM 1011 N N . PHE A 1 129 ? 3.226 -8.839 2.461 1.00 95.31 129 PHE A N 1
ATOM 1012 C CA . PHE A 1 129 ? 3.101 -7.505 1.888 1.00 95.31 129 PHE A CA 1
ATOM 1013 C C . PHE A 1 129 ? 3.882 -6.498 2.723 1.00 95.31 129 PHE A C 1
ATOM 1015 O O . PHE A 1 129 ? 3.551 -6.247 3.879 1.00 95.31 129 PHE A O 1
ATOM 1022 N N . VAL A 1 130 ? 4.880 -5.863 2.120 1.00 95.06 130 VAL A N 1
ATOM 1023 C CA . VAL A 1 130 ? 5.687 -4.821 2.764 1.00 95.06 130 VAL A CA 1
ATOM 1024 C C . VAL A 1 130 ? 5.260 -3.436 2.299 1.00 95.06 130 VAL A C 1
ATOM 1026 O O . VAL A 1 130 ? 4.776 -3.261 1.179 1.00 95.06 130 VAL A O 1
ATOM 1029 N N . PHE A 1 131 ? 5.431 -2.430 3.155 1.00 93.12 131 PHE A N 1
ATOM 1030 C CA . PHE A 1 131 ? 5.096 -1.052 2.811 1.00 93.12 131 PHE A CA 1
ATOM 1031 C C . PHE A 1 131 ? 5.891 -0.573 1.587 1.00 93.12 131 PHE A C 1
ATOM 1033 O O . PHE A 1 131 ? 7.121 -0.599 1.573 1.00 93.12 131 PHE A O 1
ATOM 1040 N N . LEU A 1 132 ? 5.183 -0.058 0.580 1.00 91.75 132 LEU A N 1
ATOM 1041 C CA . LEU A 1 132 ? 5.794 0.496 -0.622 1.00 91.75 132 LEU A CA 1
ATOM 1042 C C . LEU A 1 132 ? 5.898 2.017 -0.534 1.00 91.75 132 LEU A C 1
ATOM 1044 O O . LEU A 1 132 ? 7.005 2.557 -0.496 1.00 91.75 132 LEU A O 1
ATOM 1048 N N . ALA A 1 133 ? 4.750 2.698 -0.538 1.00 90.38 133 ALA A N 1
ATOM 1049 C CA . ALA A 1 133 ? 4.631 4.152 -0.458 1.00 90.38 133 ALA A CA 1
ATOM 1050 C C . ALA A 1 133 ? 3.153 4.576 -0.357 1.00 90.38 133 ALA A C 1
ATOM 1052 O O . ALA A 1 133 ? 2.234 3.771 -0.488 1.00 90.38 133 ALA A O 1
ATOM 1053 N N . TYR A 1 134 ? 2.913 5.870 -0.171 1.00 89.50 134 TYR A N 1
ATOM 1054 C CA . TYR A 1 134 ? 1.594 6.501 -0.266 1.00 89.50 134 TYR A CA 1
ATOM 1055 C C . TYR A 1 134 ? 1.675 7.716 -1.193 1.00 89.50 134 TYR A C 1
ATOM 1057 O O . TYR A 1 134 ? 2.752 8.263 -1.414 1.00 89.50 134 TYR A O 1
ATOM 1065 N N . SER A 1 135 ? 0.546 8.178 -1.721 1.00 86.44 135 SER A N 1
ATOM 1066 C CA . SER A 1 135 ? 0.401 9.505 -2.328 1.00 86.44 135 SER A CA 1
ATOM 1067 C C . SER A 1 135 ? -0.271 10.473 -1.355 1.00 86.44 135 SER A C 1
ATOM 1069 O O . SER A 1 135 ? -0.824 10.067 -0.336 1.00 86.44 135 SER A O 1
ATOM 1071 N N . THR A 1 136 ? -0.289 11.769 -1.671 1.00 82.44 136 THR A N 1
ATOM 1072 C CA . THR A 1 136 ? -0.965 12.767 -0.826 1.00 82.44 136 THR A CA 1
ATOM 1073 C C . THR A 1 136 ? -2.466 12.506 -0.683 1.00 82.44 136 THR A C 1
ATOM 1075 O O . THR A 1 136 ? -3.023 12.745 0.384 1.00 82.44 136 THR A O 1
ATOM 1078 N N . SER A 1 137 ? -3.130 12.028 -1.741 1.00 83.69 137 SER A N 1
ATOM 1079 C CA . SER A 1 137 ? -4.553 11.647 -1.676 1.00 83.69 137 SER A CA 1
ATOM 1080 C C . SER A 1 137 ? -4.772 10.465 -0.733 1.00 83.69 137 SER A C 1
ATOM 1082 O O . SER A 1 137 ? -5.630 10.518 0.138 1.00 83.69 137 SER A O 1
ATOM 1084 N N . GLN A 1 138 ? -3.897 9.468 -0.820 1.00 86.12 138 GLN A N 1
ATOM 1085 C CA . GLN A 1 138 ? -3.974 8.241 -0.031 1.00 86.12 138 GLN A CA 1
ATOM 1086 C C . GLN A 1 138 ? -3.699 8.530 1.441 1.00 86.12 138 GLN A C 1
ATOM 1088 O O . GLN A 1 138 ? -4.425 8.065 2.306 1.00 86.12 138 GLN A O 1
ATOM 1093 N N . LEU A 1 139 ? -2.753 9.427 1.727 1.00 85.00 139 LEU A N 1
ATOM 1094 C CA . LEU A 1 139 ? -2.523 9.898 3.085 1.00 85.00 139 LEU A CA 1
ATOM 1095 C C . LEU A 1 139 ? -3.765 10.584 3.676 1.00 85.00 139 LEU A C 1
ATOM 1097 O O . LEU A 1 139 ? -4.079 10.370 4.838 1.00 85.00 139 LEU A O 1
ATOM 1101 N N . LYS A 1 140 ? -4.510 11.384 2.898 1.00 84.19 140 LYS A N 1
ATOM 1102 C CA . LYS A 1 140 ? -5.766 11.998 3.378 1.00 84.19 140 LYS A CA 1
ATOM 1103 C C . LYS A 1 140 ? -6.831 10.949 3.700 1.00 84.19 140 LYS A C 1
ATOM 1105 O O . LYS A 1 140 ? -7.563 11.121 4.668 1.00 84.19 140 LYS A O 1
ATOM 1110 N N . GLU A 1 141 ? -6.859 9.876 2.920 1.00 86.06 141 GLU A N 1
ATOM 1111 C CA . GLU A 1 141 ? -7.725 8.707 3.091 1.00 86.06 141 GLU A CA 1
ATOM 1112 C C . GLU A 1 141 ? -7.162 7.683 4.091 1.00 86.06 141 GLU A C 1
ATOM 1114 O O . GLU A 1 141 ? -7.654 6.565 4.144 1.00 86.06 141 GLU A O 1
ATOM 1119 N N . ALA A 1 142 ? -6.111 8.015 4.856 1.00 90.06 142 ALA A N 1
ATOM 1120 C CA . ALA A 1 142 ? -5.452 7.090 5.781 1.00 90.06 142 ALA A CA 1
ATOM 1121 C C . ALA A 1 142 ? -5.066 5.739 5.134 1.00 90.06 142 ALA A C 1
ATOM 1123 O O . ALA A 1 142 ? -5.160 4.678 5.748 1.00 90.06 142 ALA A O 1
ATOM 1124 N N . SER A 1 143 ? -4.625 5.771 3.877 1.00 91.81 143 SER A N 1
ATOM 1125 C CA . SER A 1 143 ? -4.272 4.593 3.095 1.00 91.81 143 SER A CA 1
ATOM 1126 C C . SER A 1 143 ? -2.855 4.648 2.531 1.00 91.81 143 SER A C 1
ATOM 1128 O O . SER A 1 143 ? -2.246 5.709 2.361 1.00 91.81 143 SER A O 1
ATOM 1130 N N . TYR A 1 144 ? -2.316 3.470 2.230 1.00 93.19 144 TYR A N 1
ATOM 1131 C CA . TYR A 1 144 ? -1.010 3.300 1.605 1.00 93.19 144 TYR A CA 1
ATOM 1132 C C . TYR A 1 144 ? -0.992 2.081 0.679 1.00 93.19 144 TYR A C 1
ATOM 1134 O O . TYR A 1 144 ? -1.919 1.269 0.658 1.00 93.19 144 TYR A O 1
ATOM 1142 N N . TRP A 1 145 ? 0.055 1.986 -0.136 1.00 93.81 145 TRP A N 1
ATOM 1143 C CA . TRP A 1 145 ? 0.332 0.819 -0.962 1.00 93.81 145 TRP A CA 1
ATOM 1144 C C . TRP A 1 145 ? 1.326 -0.097 -0.264 1.00 93.81 145 TRP A C 1
ATOM 1146 O O . TRP A 1 145 ? 2.376 0.357 0.197 1.00 93.81 145 TRP A O 1
ATOM 1156 N N . ALA A 1 146 ? 1.004 -1.383 -0.246 1.00 95.12 146 ALA A N 1
ATOM 1157 C CA . ALA A 1 146 ? 1.907 -2.458 0.118 1.00 95.12 146 ALA A CA 1
ATOM 1158 C C . ALA A 1 146 ? 2.154 -3.367 -1.095 1.00 95.12 146 ALA A C 1
ATOM 1160 O O . ALA A 1 146 ? 1.352 -3.399 -2.034 1.00 95.12 146 ALA A O 1
ATOM 1161 N N . VAL A 1 147 ? 3.275 -4.083 -1.089 1.00 95.44 147 VAL A N 1
ATOM 1162 C CA . VAL A 1 147 ? 3.680 -4.970 -2.181 1.00 95.44 147 VAL A CA 1
ATOM 1163 C C . VAL A 1 147 ? 4.249 -6.279 -1.643 1.00 95.44 147 VAL A C 1
ATOM 1165 O O . VAL A 1 147 ? 5.059 -6.279 -0.722 1.00 95.44 147 VAL A O 1
ATOM 1168 N N . ALA A 1 148 ? 3.839 -7.392 -2.238 1.00 95.50 148 ALA A N 1
ATOM 1169 C CA . ALA A 1 148 ? 4.473 -8.690 -2.097 1.00 95.50 148 ALA A CA 1
ATOM 1170 C C . ALA A 1 148 ? 5.535 -8.840 -3.189 1.00 95.50 148 ALA A C 1
ATOM 1172 O O . ALA A 1 148 ? 5.225 -8.947 -4.380 1.00 95.50 148 ALA A O 1
ATOM 1173 N N . LEU A 1 149 ? 6.801 -8.795 -2.784 1.00 93.25 149 LEU A N 1
ATOM 1174 C CA . LEU A 1 149 ? 7.928 -8.780 -3.709 1.00 93.25 149 LEU A CA 1
ATOM 1175 C C . LEU A 1 149 ? 8.226 -10.190 -4.246 1.00 93.25 149 LEU A C 1
ATOM 1177 O O . LEU A 1 149 ? 8.353 -11.128 -3.456 1.00 93.25 149 LEU A O 1
ATOM 1181 N N . PRO A 1 150 ? 8.386 -10.359 -5.571 1.00 90.62 150 PRO A N 1
ATOM 1182 C CA . PRO A 1 150 ? 8.903 -11.595 -6.144 1.00 90.62 150 PRO A CA 1
ATOM 1183 C C . PRO A 1 150 ? 10.346 -11.869 -5.702 1.00 90.62 150 PRO A C 1
ATOM 1185 O O . PRO A 1 150 ? 11.076 -10.972 -5.272 1.00 90.62 150 PRO A O 1
ATOM 1188 N N . ALA A 1 151 ? 10.799 -13.111 -5.876 1.00 89.69 151 ALA A N 1
ATOM 1189 C CA . ALA A 1 151 ? 12.181 -13.480 -5.590 1.00 89.69 151 ALA A CA 1
ATOM 1190 C C . ALA A 1 151 ? 13.176 -12.592 -6.368 1.00 89.69 151 ALA A C 1
ATOM 1192 O O . ALA A 1 151 ? 13.028 -12.373 -7.570 1.00 89.69 151 ALA A O 1
ATOM 1193 N N . GLY A 1 152 ? 14.198 -12.081 -5.676 1.00 89.75 152 GLY A N 1
ATOM 1194 C CA . GLY A 1 152 ? 15.215 -11.197 -6.262 1.00 89.75 152 GLY A CA 1
ATOM 1195 C C . GLY A 1 152 ? 14.816 -9.717 -6.360 1.00 89.75 152 GLY A C 1
ATOM 1196 O O . GLY A 1 152 ? 15.599 -8.910 -6.874 1.00 89.75 152 GLY A O 1
ATOM 1197 N N . TRP A 1 153 ? 13.636 -9.346 -5.856 1.00 93.56 153 TRP A N 1
ATOM 1198 C CA . TRP A 1 153 ? 13.224 -7.955 -5.695 1.00 93.56 153 TRP A CA 1
ATOM 1199 C C . TRP A 1 153 ? 13.321 -7.496 -4.243 1.00 93.56 153 TRP A C 1
ATOM 1201 O O . TRP A 1 153 ? 13.037 -8.245 -3.312 1.00 93.56 153 TRP A O 1
ATOM 1211 N N . THR A 1 154 ? 13.699 -6.232 -4.069 1.00 92.31 154 THR A N 1
ATOM 1212 C CA . THR A 1 154 ? 13.642 -5.514 -2.791 1.00 92.31 154 THR A CA 1
ATOM 1213 C C . THR A 1 154 ? 12.851 -4.220 -2.979 1.00 92.31 154 THR A C 1
ATOM 1215 O O . THR A 1 154 ? 12.685 -3.754 -4.114 1.00 92.31 154 THR A O 1
ATOM 1218 N N . VAL A 1 155 ? 12.363 -3.625 -1.887 1.00 89.75 155 VAL A N 1
ATOM 1219 C CA . VAL A 1 155 ? 11.631 -2.347 -1.945 1.00 89.75 155 VAL A CA 1
ATOM 1220 C C . VAL A 1 155 ? 12.539 -1.241 -2.483 1.00 89.75 155 VAL A C 1
ATOM 1222 O O . VAL A 1 155 ? 12.104 -0.411 -3.276 1.00 89.75 155 VAL A O 1
ATOM 1225 N N . GLU A 1 156 ? 13.815 -1.252 -2.109 1.00 88.50 156 GLU A N 1
ATOM 1226 C CA . GLU A 1 156 ? 14.819 -0.275 -2.535 1.00 88.50 156 GLU A CA 1
ATOM 1227 C C . GLU A 1 156 ? 15.058 -0.373 -4.038 1.00 88.50 156 GLU A C 1
ATOM 1229 O O . GLU A 1 156 ? 15.039 0.645 -4.731 1.00 88.50 156 GLU A O 1
ATOM 1234 N N . ARG A 1 157 ? 15.209 -1.599 -4.560 1.00 90.69 157 ARG A N 1
ATOM 1235 C CA . ARG A 1 157 ? 15.335 -1.839 -6.001 1.00 90.69 157 ARG A CA 1
ATOM 1236 C C . ARG A 1 157 ? 14.099 -1.341 -6.738 1.00 90.69 157 ARG A C 1
ATOM 1238 O O . ARG A 1 157 ? 14.220 -0.589 -7.697 1.00 90.69 157 ARG A O 1
ATOM 1245 N N . MET A 1 158 ? 12.916 -1.715 -6.257 1.00 90.94 158 MET A N 1
ATOM 1246 C CA . MET A 1 158 ? 11.647 -1.293 -6.841 1.00 90.94 158 MET A CA 1
ATOM 1247 C C . MET A 1 158 ? 11.510 0.233 -6.864 1.00 90.94 158 MET A C 1
ATOM 1249 O O . MET A 1 158 ? 11.125 0.809 -7.876 1.00 90.94 158 MET A O 1
ATOM 1253 N N . ARG A 1 159 ? 11.870 0.921 -5.777 1.00 88.38 159 ARG A N 1
ATOM 1254 C CA . ARG A 1 159 ? 11.872 2.388 -5.748 1.00 88.38 159 ARG A CA 1
ATOM 1255 C C . ARG A 1 159 ? 12.931 2.979 -6.682 1.00 88.38 159 ARG A C 1
ATOM 1257 O O . ARG A 1 159 ? 12.651 4.004 -7.290 1.00 88.38 159 ARG A O 1
ATOM 1264 N N . GLY A 1 160 ? 14.087 2.340 -6.855 1.00 86.94 160 GLY A N 1
ATOM 1265 C CA . GLY A 1 160 ? 15.109 2.752 -7.826 1.00 86.94 160 GLY A CA 1
ATOM 1266 C C . GLY A 1 160 ? 14.616 2.732 -9.277 1.00 86.94 160 GLY A C 1
ATOM 1267 O O . GLY A 1 160 ? 14.902 3.658 -10.033 1.00 86.94 160 GLY A O 1
ATOM 1268 N N . GLU A 1 161 ? 13.792 1.749 -9.648 1.00 88.19 161 GLU A N 1
ATOM 1269 C CA . GLU A 1 161 ? 13.187 1.675 -10.992 1.00 88.19 161 GLU A CA 1
ATOM 1270 C C . GLU A 1 161 ? 12.147 2.789 -11.246 1.00 88.19 161 GLU A C 1
ATOM 1272 O O . GLU A 1 161 ? 11.843 3.138 -12.390 1.00 88.19 161 GLU A O 1
ATOM 1277 N N . LEU A 1 162 ? 11.615 3.427 -10.193 1.00 86.38 162 LEU A N 1
ATOM 1278 C CA . LEU A 1 162 ? 10.686 4.555 -10.351 1.00 86.38 162 LEU A CA 1
ATOM 1279 C C . LEU A 1 162 ? 11.375 5.821 -10.883 1.00 86.38 162 LEU A C 1
ATOM 1281 O O . LEU A 1 162 ? 10.714 6.662 -11.510 1.00 86.38 162 LEU A O 1
ATOM 1285 N N . GLY A 1 163 ? 12.684 5.953 -10.668 1.00 84.56 163 GLY A N 1
ATOM 1286 C CA . GLY A 1 163 ? 13.503 7.036 -11.191 1.00 84.56 163 GLY A CA 1
ATOM 1287 C C . GLY A 1 163 ? 14.722 7.348 -10.326 1.00 84.56 163 GLY A C 1
ATOM 1288 O O . GLY A 1 163 ? 14.899 6.825 -9.230 1.00 84.56 163 GLY A O 1
ATOM 1289 N N . ASP A 1 164 ? 15.556 8.259 -10.826 1.00 82.50 164 ASP A N 1
ATOM 1290 C CA . ASP A 1 164 ? 16.703 8.770 -10.081 1.00 82.50 164 ASP A CA 1
ATOM 1291 C C . ASP A 1 164 ? 16.255 9.809 -9.040 1.00 82.50 164 ASP A C 1
ATOM 1293 O O . ASP A 1 164 ? 15.777 10.899 -9.376 1.00 82.50 164 ASP A O 1
ATOM 1297 N N . PHE A 1 165 ? 16.420 9.458 -7.765 1.00 82.88 165 PHE A N 1
ATOM 1298 C CA . PHE A 1 165 ? 16.112 10.313 -6.619 1.00 82.88 165 PHE A CA 1
ATOM 1299 C C . PHE A 1 165 ? 17.362 10.802 -5.881 1.00 82.88 165 PHE A C 1
ATOM 1301 O O . PHE A 1 165 ? 17.236 11.341 -4.784 1.00 82.88 165 PHE A O 1
ATOM 1308 N N . SER A 1 166 ? 18.555 10.682 -6.472 1.00 81.50 166 SER A N 1
ATOM 1309 C CA . SER A 1 166 ? 19.829 11.109 -5.865 1.00 81.50 166 SER A CA 1
ATOM 1310 C C . SER A 1 166 ? 19.860 12.587 -5.451 1.00 81.50 166 SER A C 1
ATOM 1312 O O . SER A 1 166 ? 20.570 12.967 -4.523 1.00 81.50 166 SER A O 1
ATOM 1314 N N . CYS A 1 167 ? 19.050 13.435 -6.094 1.00 82.31 167 CYS A N 1
ATOM 1315 C CA . CYS A 1 167 ? 18.913 14.850 -5.746 1.00 82.31 167 CYS A CA 1
ATOM 1316 C C . CYS A 1 167 ? 18.070 15.112 -4.482 1.00 82.31 167 CYS A C 1
ATOM 1318 O O . CYS A 1 167 ? 18.025 16.245 -3.997 1.00 82.31 167 CYS A O 1
ATOM 1320 N N . CYS A 1 168 ? 17.389 14.097 -3.943 1.00 84.25 168 CYS A N 1
ATOM 1321 C CA . CYS A 1 168 ? 16.558 14.223 -2.752 1.00 84.25 168 CYS A CA 1
ATOM 1322 C C . CYS A 1 168 ? 17.433 14.142 -1.497 1.00 84.25 168 CYS A C 1
ATOM 1324 O O . CYS A 1 168 ? 17.754 13.065 -1.016 1.00 84.25 168 CYS A O 1
ATOM 1326 N N . GLN A 1 169 ? 17.795 15.298 -0.947 1.00 81.62 169 GLN A N 1
ATOM 1327 C CA . GLN A 1 169 ? 18.680 15.390 0.224 1.00 81.62 169 GLN A CA 1
ATOM 1328 C C . GLN A 1 169 ? 17.989 15.105 1.565 1.00 81.62 169 GLN A C 1
ATOM 1330 O O . GLN A 1 169 ? 18.648 15.050 2.598 1.00 81.62 169 GLN A O 1
ATOM 1335 N N . THR A 1 170 ? 16.660 14.976 1.574 1.00 83.50 170 THR A N 1
ATOM 1336 C CA . THR A 1 170 ? 15.896 14.673 2.784 1.00 83.50 170 THR A CA 1
ATOM 1337 C C . THR A 1 170 ? 14.900 13.554 2.512 1.00 83.50 170 THR A C 1
ATOM 1339 O O . THR A 1 170 ? 14.310 13.512 1.424 1.00 83.50 170 THR A O 1
ATOM 1342 N N . PRO A 1 171 ? 14.640 12.692 3.506 1.00 78.00 171 PRO A N 1
ATOM 1343 C CA . PRO A 1 171 ? 13.693 11.602 3.325 1.00 78.00 171 PRO A CA 1
ATOM 1344 C C . PRO A 1 171 ? 12.261 12.099 3.047 1.00 78.00 171 PRO A C 1
ATOM 1346 O O . PRO A 1 171 ? 11.532 11.506 2.259 1.00 78.00 171 PRO A O 1
ATOM 1349 N N . SER A 1 172 ? 11.876 13.278 3.551 1.00 75.88 172 SER A N 1
ATOM 1350 C CA . SER A 1 172 ? 10.606 13.926 3.182 1.00 75.88 172 SER A CA 1
ATOM 1351 C C . SER A 1 172 ? 10.513 14.273 1.693 1.00 75.88 172 SER A C 1
ATOM 1353 O O . SER A 1 172 ? 9.460 14.084 1.083 1.00 75.88 172 SER A O 1
ATOM 1355 N N . MET A 1 173 ? 11.598 14.774 1.090 1.00 82.56 173 MET A N 1
ATOM 1356 C CA . MET A 1 173 ? 11.632 15.052 -0.351 1.00 82.56 173 MET A CA 1
ATOM 1357 C C . MET A 1 173 ? 11.617 13.763 -1.168 1.00 82.56 173 MET A C 1
ATOM 1359 O O . MET A 1 173 ? 10.904 13.696 -2.170 1.00 82.56 173 MET A O 1
ATOM 1363 N N . TYR A 1 174 ? 12.361 12.747 -0.730 1.00 84.94 174 TYR A N 1
ATOM 1364 C CA . TYR A 1 174 ? 12.368 11.439 -1.375 1.00 84.94 174 TYR A CA 1
ATOM 1365 C C . TYR A 1 174 ? 10.967 10.820 -1.369 1.00 84.94 174 TYR A C 1
ATOM 1367 O O . TYR A 1 174 ? 10.434 10.497 -2.432 1.00 84.94 174 TYR A O 1
ATOM 1375 N N . ALA A 1 175 ? 10.325 10.744 -0.198 1.00 82.38 175 ALA A N 1
ATOM 1376 C CA . ALA A 1 175 ? 8.973 10.219 -0.056 1.00 82.38 175 ALA A CA 1
ATOM 1377 C C . ALA A 1 175 ? 8.001 10.969 -0.977 1.00 82.38 175 ALA A C 1
ATOM 1379 O O . ALA A 1 175 ? 7.271 10.340 -1.738 1.00 82.38 175 ALA A O 1
ATOM 1380 N N . ALA A 1 176 ? 8.068 12.305 -1.013 1.00 83.06 176 ALA A N 1
ATOM 1381 C CA . ALA A 1 176 ? 7.243 13.119 -1.902 1.00 83.06 176 ALA A CA 1
ATOM 1382 C C . ALA A 1 176 ? 7.474 12.829 -3.398 1.00 83.06 176 ALA A C 1
ATOM 1384 O O . ALA A 1 176 ? 6.525 12.886 -4.184 1.00 83.06 176 ALA A O 1
ATOM 1385 N N . ARG A 1 177 ? 8.706 12.512 -3.817 1.00 85.19 177 ARG A N 1
ATOM 1386 C CA . ARG A 1 177 ? 9.013 12.129 -5.206 1.00 85.19 177 ARG A CA 1
ATOM 1387 C C . ARG A 1 177 ? 8.500 10.737 -5.550 1.00 85.19 177 ARG A C 1
ATOM 1389 O O . ARG A 1 177 ? 7.877 10.579 -6.599 1.00 85.19 177 ARG A O 1
ATOM 1396 N N . VAL A 1 178 ? 8.666 9.763 -4.658 1.00 86.69 178 VAL A N 1
ATOM 1397 C CA . VAL A 1 178 ? 8.083 8.422 -4.830 1.00 86.69 178 VAL A CA 1
ATOM 1398 C C . VAL A 1 178 ? 6.552 8.510 -4.900 1.00 86.69 178 VAL A C 1
ATOM 1400 O O . VAL A 1 178 ? 5.940 7.948 -5.810 1.00 86.69 178 VAL A O 1
ATOM 1403 N N . SER A 1 179 ? 5.927 9.306 -4.025 1.00 85.19 179 SER A N 1
ATOM 1404 C CA . SER A 1 179 ? 4.480 9.558 -4.001 1.00 85.19 179 SER A CA 1
ATOM 1405 C C . SER A 1 179 ? 3.913 10.053 -5.334 1.00 85.19 179 SER A C 1
ATOM 1407 O O . SER A 1 179 ? 2.769 9.734 -5.660 1.00 85.19 179 SER A O 1
ATOM 1409 N N . GLN A 1 180 ? 4.681 10.814 -6.124 1.00 86.06 180 GLN A N 1
ATOM 1410 C CA . GLN A 1 180 ? 4.228 11.318 -7.430 1.00 86.06 180 GLN A CA 1
ATOM 1411 C C . GLN A 1 180 ? 3.954 10.185 -8.424 1.00 86.06 180 GLN A C 1
ATOM 1413 O O . GLN A 1 180 ? 3.064 10.308 -9.265 1.00 86.06 180 GLN A O 1
ATOM 1418 N N . CYS A 1 181 ? 4.664 9.060 -8.307 1.00 84.31 181 CYS A N 1
ATOM 1419 C CA . CYS A 1 181 ? 4.441 7.893 -9.161 1.00 84.31 181 CYS A CA 1
ATOM 1420 C C . CYS A 1 181 ? 3.131 7.156 -8.822 1.00 84.31 181 CYS A C 1
ATOM 1422 O O . CYS A 1 181 ? 2.610 6.402 -9.646 1.00 84.31 181 CYS A O 1
ATOM 1424 N N . LEU A 1 182 ? 2.573 7.397 -7.634 1.00 81.31 182 LEU A N 1
ATOM 1425 C CA . LEU A 1 182 ? 1.332 6.793 -7.144 1.00 81.31 182 LEU A CA 1
ATOM 1426 C C . LEU A 1 182 ? 0.090 7.657 -7.381 1.00 81.31 182 LEU A C 1
ATOM 1428 O O . LEU A 1 182 ? -1.015 7.254 -7.006 1.00 81.31 182 LEU A O 1
ATOM 1432 N N . SER A 1 183 ? 0.254 8.828 -7.994 1.00 79.31 183 SER A N 1
ATOM 1433 C CA . SER A 1 183 ? -0.864 9.665 -8.418 1.00 79.31 183 SER A CA 1
ATOM 1434 C C . SER A 1 183 ? -1.614 9.011 -9.577 1.00 79.31 183 SER A C 1
ATOM 1436 O O . SER A 1 183 ? -1.016 8.523 -10.545 1.00 79.31 183 SER A O 1
ATOM 1438 N N . THR A 1 184 ? -2.943 9.036 -9.496 1.00 73.19 184 THR A N 1
ATOM 1439 C CA . THR A 1 184 ? -3.820 8.609 -10.588 1.00 73.19 184 THR A CA 1
ATOM 1440 C C . THR A 1 184 ? -3.562 9.498 -11.794 1.00 73.19 184 THR A C 1
ATOM 1442 O O . THR A 1 184 ? -3.703 10.719 -11.730 1.00 73.19 184 THR A O 1
ATOM 1445 N N . THR A 1 185 ? -3.136 8.888 -12.889 1.00 64.38 185 THR A N 1
ATOM 1446 C CA . THR A 1 185 ? -2.748 9.591 -14.111 1.00 64.38 185 THR A CA 1
ATOM 1447 C C . THR A 1 185 ? -3.244 8.789 -15.297 1.00 64.38 185 THR A C 1
ATOM 1449 O O . THR A 1 185 ? -3.045 7.572 -15.343 1.00 64.38 185 THR A O 1
ATOM 1452 N N . PHE A 1 186 ? -3.874 9.465 -16.253 1.00 56.47 186 PHE A N 1
ATOM 1453 C CA . PHE A 1 186 ? -4.162 8.890 -17.561 1.00 56.47 186 PHE A CA 1
ATOM 1454 C C . PHE A 1 186 ? -2.857 8.847 -18.366 1.00 56.47 186 PHE A C 1
ATOM 1456 O O . PHE A 1 186 ? -2.091 9.810 -18.337 1.00 56.47 186 PHE A O 1
ATOM 1463 N N . GLU A 1 187 ? -2.574 7.735 -19.050 1.00 46.03 187 GLU A N 1
ATOM 1464 C CA . GLU A 1 187 ? -1.462 7.678 -20.006 1.00 46.03 187 GLU A CA 1
ATOM 1465 C C . GLU A 1 187 ? -1.745 8.693 -21.125 1.00 46.03 187 GLU A C 1
ATOM 1467 O O . GLU A 1 187 ? -2.638 8.498 -21.947 1.00 46.03 187 GLU A O 1
ATOM 1472 N N . THR A 1 188 ? -1.008 9.801 -21.148 1.00 41.72 188 THR A N 1
ATOM 1473 C CA . THR A 1 188 ? -0.931 10.659 -22.328 1.00 41.72 188 THR A CA 1
ATOM 1474 C C . THR A 1 188 ? 0.055 10.028 -23.306 1.00 41.72 188 THR A C 1
ATOM 1476 O O . THR A 1 188 ? 1.127 9.569 -22.908 1.00 41.72 188 THR A O 1
ATOM 1479 N N . LEU A 1 189 ? -0.331 9.957 -24.584 1.00 42.44 189 LEU A N 1
ATOM 1480 C CA . LEU A 1 189 ? 0.502 9.430 -25.667 1.00 42.44 189 LEU A CA 1
ATOM 1481 C C . LEU A 1 189 ? 1.913 10.024 -25.575 1.00 42.44 189 LEU A C 1
ATOM 1483 O O . LEU A 1 189 ? 2.069 11.236 -25.418 1.00 42.44 189 LEU A O 1
ATOM 1487 N N . SER A 1 190 ? 2.931 9.164 -25.644 1.00 44.56 190 SER A N 1
ATOM 1488 C CA . SER A 1 190 ? 4.332 9.562 -25.539 1.00 44.56 190 SER A CA 1
ATOM 1489 C C . SER A 1 190 ? 4.641 10.641 -26.576 1.00 44.56 190 SER A C 1
ATOM 1491 O O . SER A 1 190 ? 4.633 10.376 -27.777 1.00 44.56 190 SER A O 1
ATOM 1493 N N . ALA A 1 191 ? 4.900 11.866 -26.116 1.00 44.97 191 ALA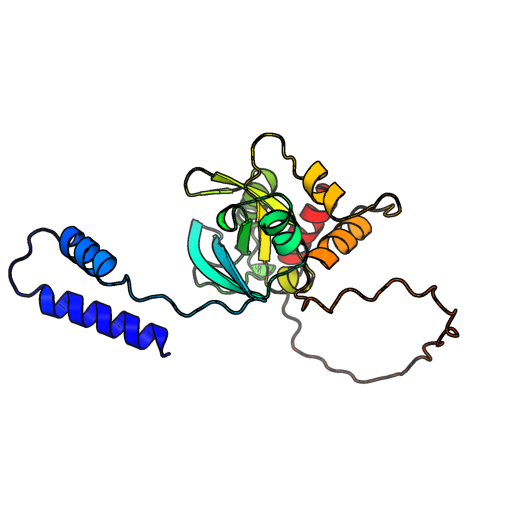 A N 1
ATOM 1494 C CA . ALA A 1 191 ? 5.350 12.934 -26.992 1.00 44.97 191 ALA A CA 1
ATOM 1495 C C . ALA A 1 191 ? 6.679 12.502 -27.622 1.00 44.97 191 ALA A C 1
ATOM 1497 O O . ALA A 1 191 ? 7.661 12.257 -26.915 1.00 44.97 191 ALA A O 1
ATOM 1498 N N . GLN A 1 192 ? 6.708 12.385 -28.953 1.00 39.94 192 GLN A N 1
ATOM 1499 C CA . GLN A 1 192 ? 7.966 12.276 -29.678 1.00 39.94 192 GLN A CA 1
ATOM 1500 C C . GLN A 1 192 ? 8.854 13.446 -29.257 1.00 39.94 192 GLN A C 1
ATOM 1502 O O . GLN A 1 192 ? 8.413 14.591 -29.160 1.00 39.94 192 GLN A O 1
ATOM 1507 N N . ARG A 1 193 ? 10.096 13.105 -28.929 1.00 41.78 193 ARG A N 1
ATOM 1508 C CA . ARG A 1 193 ? 11.100 13.944 -28.282 1.00 41.78 193 ARG A CA 1
ATOM 1509 C C . ARG A 1 193 ? 11.488 15.115 -29.193 1.00 41.78 193 ARG A C 1
ATOM 1511 O O . ARG A 1 193 ? 12.514 15.069 -29.859 1.00 41.78 193 ARG A O 1
ATOM 1518 N N . ALA A 1 194 ? 10.664 16.157 -29.225 1.00 42.12 194 ALA A N 1
ATOM 1519 C CA . ALA A 1 194 ? 11.044 17.465 -29.730 1.00 42.12 194 ALA A CA 1
ATOM 1520 C C . ALA A 1 194 ? 11.797 18.208 -28.618 1.00 42.12 194 ALA A C 1
ATOM 1522 O O . ALA A 1 194 ? 11.356 18.253 -27.468 1.00 42.12 194 ALA A O 1
ATOM 1523 N N . SER A 1 195 ? 12.969 18.738 -28.960 1.00 40.78 195 SER A N 1
ATOM 1524 C CA . SER A 1 195 ? 13.846 19.524 -28.090 1.00 40.78 195 SER A CA 1
ATOM 1525 C C . SER A 1 195 ? 13.049 20.603 -27.343 1.00 40.78 195 SER A C 1
ATOM 1527 O O . SER A 1 195 ? 12.243 21.284 -27.980 1.00 40.78 195 SER A O 1
ATOM 1529 N N . PRO A 1 196 ? 13.256 20.815 -26.031 1.00 43.69 196 PRO A N 1
ATOM 1530 C CA . PRO A 1 196 ? 12.500 21.825 -25.307 1.00 43.69 196 PRO A CA 1
ATOM 1531 C C . PRO A 1 196 ? 12.889 23.222 -25.806 1.00 43.69 196 PRO A C 1
ATOM 1533 O O . PRO A 1 196 ? 13.959 23.739 -25.484 1.00 43.69 196 PRO A O 1
ATOM 1536 N N . ALA A 1 197 ? 12.008 23.845 -26.592 1.00 44.69 197 ALA A N 1
ATOM 1537 C CA . ALA A 1 197 ? 12.031 25.286 -26.781 1.00 44.69 197 ALA A CA 1
ATOM 1538 C C . ALA A 1 197 ? 11.768 25.932 -25.414 1.00 44.69 197 ALA A C 1
ATOM 1540 O O . ALA A 1 197 ? 10.802 25.612 -24.721 1.00 44.69 197 ALA A O 1
ATOM 1541 N N . ARG A 1 198 ? 12.693 26.791 -24.992 1.00 41.34 198 ARG A N 1
ATOM 1542 C CA . ARG A 1 198 ? 12.722 27.415 -23.670 1.00 41.34 198 ARG A CA 1
ATOM 1543 C C . ARG A 1 198 ? 11.607 28.466 -23.585 1.00 41.34 198 ARG A C 1
ATOM 1545 O O . ARG A 1 198 ? 11.809 29.613 -23.967 1.00 41.34 198 ARG A O 1
ATOM 1552 N N . SER A 1 199 ? 10.425 28.065 -23.124 1.00 40.47 199 SER A N 1
ATOM 1553 C CA . SER A 1 199 ? 9.303 28.974 -22.855 1.00 40.47 199 SER A CA 1
ATOM 1554 C C . SER A 1 199 ? 9.650 29.946 -21.714 1.00 40.47 199 SER A C 1
ATOM 1556 O O . SER A 1 199 ? 10.348 29.549 -20.774 1.00 40.47 199 SER A O 1
ATOM 1558 N N . PRO A 1 200 ? 9.191 31.210 -21.756 1.00 34.66 200 PRO A N 1
ATOM 1559 C CA . PRO A 1 200 ? 9.549 32.202 -20.750 1.00 34.66 200 PRO A CA 1
ATOM 1560 C C . PRO A 1 200 ? 8.908 31.877 -19.395 1.00 34.66 200 PRO A C 1
ATOM 1562 O O . PRO A 1 200 ? 7.782 31.391 -19.306 1.00 34.66 200 PRO A O 1
ATOM 1565 N N . SER A 1 201 ? 9.650 32.159 -18.326 1.00 32.78 201 SER A N 1
ATOM 1566 C CA . SER A 1 201 ? 9.237 31.972 -16.936 1.00 32.78 201 SER A CA 1
ATOM 1567 C C . SER A 1 201 ? 8.018 32.836 -16.594 1.00 32.78 201 SER A C 1
ATOM 1569 O O . SER A 1 201 ? 8.120 34.065 -16.557 1.00 32.78 201 SER A O 1
ATOM 1571 N N . ILE A 1 202 ? 6.886 32.199 -16.296 1.00 40.84 202 ILE A N 1
ATOM 1572 C CA . ILE A 1 202 ? 5.719 32.853 -15.696 1.00 40.84 202 ILE A CA 1
ATOM 1573 C C . ILE A 1 202 ? 6.075 33.186 -14.241 1.00 40.84 202 ILE A C 1
ATOM 1575 O O . ILE A 1 202 ? 6.370 32.290 -13.451 1.00 40.84 202 ILE A O 1
ATOM 1579 N N . ARG A 1 203 ? 6.072 34.475 -13.881 1.00 32.75 203 ARG A N 1
ATOM 1580 C CA . ARG A 1 203 ? 6.149 34.908 -12.479 1.00 32.75 203 ARG A CA 1
ATOM 1581 C C . ARG A 1 203 ? 4.751 34.810 -11.878 1.00 32.75 203 ARG A C 1
ATOM 1583 O O . ARG A 1 203 ? 3.836 35.469 -12.362 1.00 32.75 203 ARG A O 1
ATOM 1590 N N . ILE A 1 204 ? 4.592 33.996 -10.839 1.00 34.59 204 ILE A N 1
ATOM 1591 C CA . ILE A 1 204 ? 3.362 33.957 -10.045 1.00 34.59 204 ILE A CA 1
ATOM 1592 C C . ILE A 1 204 ? 3.358 35.212 -9.167 1.00 34.59 204 ILE A C 1
ATOM 1594 O O . ILE A 1 204 ? 4.180 35.339 -8.262 1.00 34.59 204 ILE A O 1
ATOM 1598 N N . GLY A 1 205 ? 2.482 36.161 -9.497 1.00 28.73 205 GLY A N 1
ATOM 1599 C CA . GLY A 1 205 ? 2.128 37.275 -8.626 1.00 28.73 205 GLY A CA 1
ATOM 1600 C C . GLY A 1 205 ? 1.182 36.794 -7.530 1.00 28.73 205 GLY A C 1
ATOM 1601 O O . GLY A 1 205 ? 0.306 35.967 -7.776 1.00 28.73 205 GLY A O 1
ATOM 1602 N N . GLU A 1 206 ? 1.406 37.288 -6.320 1.00 32.56 206 GLU A N 1
ATOM 1603 C CA . GLU A 1 206 ? 0.608 37.026 -5.128 1.00 32.56 206 GLU A CA 1
ATOM 1604 C C . GLU A 1 206 ? -0.861 37.417 -5.370 1.00 32.56 206 GLU A C 1
ATOM 1606 O O . GLU A 1 206 ? -1.167 38.571 -5.666 1.00 32.56 206 GLU A O 1
ATOM 1611 N N . VAL A 1 207 ? -1.770 36.442 -5.279 1.00 32.31 207 VAL A N 1
ATOM 1612 C CA . VAL A 1 207 ? -3.217 36.683 -5.248 1.00 32.31 207 VAL A CA 1
ATOM 1613 C C . VAL A 1 207 ? -3.673 36.471 -3.815 1.00 32.31 207 VAL A C 1
ATOM 1615 O O . VAL A 1 207 ? -3.597 35.361 -3.286 1.00 32.31 207 VAL A O 1
ATOM 1618 N N . ALA A 1 208 ? -4.116 37.556 -3.188 1.00 29.42 208 ALA A N 1
ATOM 1619 C CA . ALA A 1 208 ? -4.727 37.523 -1.877 1.00 29.42 208 ALA A CA 1
ATOM 1620 C C . ALA A 1 208 ? -6.197 37.079 -1.955 1.00 29.42 208 ALA A C 1
ATOM 1622 O O . ALA A 1 208 ? -6.954 37.518 -2.817 1.00 29.42 208 ALA A O 1
ATOM 1623 N N . ASP A 1 209 ? -6.540 36.290 -0.940 1.00 30.81 209 ASP A N 1
ATOM 1624 C CA . ASP A 1 209 ? -7.848 36.036 -0.340 1.00 30.81 209 ASP A CA 1
ATOM 1625 C C . ASP A 1 209 ? -8.817 35.051 -1.015 1.00 30.81 209 ASP A C 1
ATOM 1627 O O . ASP A 1 209 ? -9.223 35.211 -2.158 1.00 30.81 209 ASP A O 1
ATOM 1631 N N . LEU A 1 210 ? -9.201 34.029 -0.239 1.00 28.86 210 LEU A N 1
ATOM 1632 C CA . LEU A 1 210 ? -10.585 33.648 0.062 1.00 28.86 210 LEU A CA 1
ATOM 1633 C C . LEU A 1 210 ? -10.548 32.642 1.228 1.00 28.86 210 LEU A C 1
ATOM 1635 O O . LEU A 1 210 ? -10.143 31.483 1.105 1.00 28.86 210 LEU A O 1
ATOM 1639 N N . THR A 1 211 ? -10.959 33.118 2.399 1.00 42.00 211 THR A N 1
ATOM 1640 C CA . THR A 1 211 ? -11.081 32.367 3.651 1.00 42.00 211 THR A CA 1
ATOM 1641 C C . THR A 1 211 ? -12.186 31.303 3.585 1.00 42.00 211 THR A C 1
ATOM 1643 O O . THR A 1 211 ? -13.308 31.500 4.033 1.00 42.00 211 T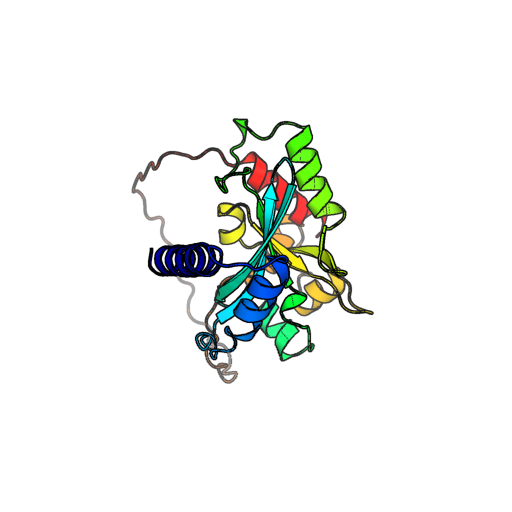HR A O 1
ATOM 1646 N N . GLY A 1 212 ? -11.854 30.112 3.087 1.00 28.08 212 GLY A N 1
ATOM 1647 C CA . GLY A 1 212 ? -12.688 28.913 3.223 1.00 28.08 212 GLY A CA 1
ATOM 1648 C C . GLY A 1 212 ? -12.324 28.104 4.472 1.00 28.08 212 GLY A C 1
ATOM 1649 O O . GLY A 1 212 ? -11.547 27.154 4.390 1.00 28.08 212 GLY A O 1
ATOM 1650 N N . ARG A 1 213 ? -12.860 28.455 5.650 1.00 34.91 213 ARG A N 1
ATOM 1651 C CA . ARG A 1 213 ? -12.786 27.581 6.840 1.00 34.91 213 ARG A CA 1
ATOM 1652 C C . ARG A 1 213 ? -13.846 26.479 6.740 1.00 34.91 213 ARG A C 1
ATOM 1654 O O . ARG A 1 213 ? -14.949 26.635 7.247 1.00 34.91 213 ARG A O 1
ATOM 1661 N N . GLY A 1 214 ? -13.490 25.354 6.123 1.00 32.19 214 GLY A N 1
ATOM 1662 C CA . GLY A 1 214 ? -14.145 24.072 6.409 1.00 32.19 214 GLY A CA 1
ATOM 1663 C C . GLY A 1 214 ? -13.724 23.548 7.794 1.00 32.19 214 GLY A C 1
ATOM 1664 O O . GLY A 1 214 ? -12.652 23.935 8.283 1.00 32.19 214 GLY A O 1
ATOM 1665 N N . PRO A 1 215 ? -14.532 22.701 8.461 1.00 31.38 215 PRO A N 1
ATOM 1666 C CA . PRO A 1 215 ? -14.175 22.149 9.763 1.00 31.38 215 PRO A CA 1
ATOM 1667 C C . PRO A 1 215 ? -12.858 21.374 9.645 1.00 31.38 215 PRO A C 1
ATOM 1669 O O . PRO A 1 215 ? -12.708 20.482 8.813 1.00 31.38 215 PRO A O 1
ATOM 1672 N N . ARG A 1 216 ? -11.869 21.752 10.461 1.00 37.84 216 ARG A N 1
ATOM 1673 C CA . ARG A 1 216 ? -10.576 21.065 10.532 1.00 37.84 216 ARG A CA 1
ATOM 1674 C C . ARG A 1 216 ? -10.786 19.719 11.226 1.00 37.84 216 ARG A C 1
ATOM 1676 O O . ARG A 1 216 ? -10.783 19.664 12.452 1.00 37.84 216 ARG A O 1
ATOM 1683 N N . SER A 1 217 ? -10.968 18.655 10.452 1.00 44.31 217 SER A N 1
ATOM 1684 C CA . SER A 1 217 ? -10.889 17.280 10.945 1.00 44.31 217 SER A CA 1
ATOM 1685 C C . SER A 1 217 ? -9.460 16.999 11.429 1.00 44.31 217 SER A C 1
ATOM 1687 O O . SER A 1 217 ? -8.481 17.237 10.719 1.00 44.31 217 SER A O 1
ATOM 1689 N N . ASN A 1 218 ? -9.315 16.569 12.682 1.00 48.72 218 ASN A N 1
ATOM 1690 C CA . ASN A 1 218 ? -8.022 16.412 13.346 1.00 48.72 218 ASN A CA 1
ATOM 1691 C C . ASN A 1 218 ? -7.481 14.979 13.157 1.00 48.72 218 ASN A C 1
ATOM 1693 O O . ASN A 1 218 ? -7.511 14.172 14.079 1.00 48.72 218 ASN A O 1
ATOM 1697 N N . THR A 1 219 ? -7.048 14.657 11.934 1.00 52.81 219 THR A N 1
ATOM 1698 C CA . THR A 1 219 ? -6.429 13.370 11.535 1.00 52.81 219 THR A CA 1
ATOM 1699 C C . THR A 1 219 ? -4.898 13.471 11.428 1.00 52.81 219 THR A C 1
ATOM 1701 O O . THR A 1 219 ? -4.261 12.755 10.649 1.00 52.81 219 THR A O 1
ATOM 1704 N N . ARG A 1 220 ? -4.283 14.451 12.110 1.00 59.78 220 ARG A N 1
ATOM 1705 C CA . ARG A 1 220 ? -2.886 14.831 11.856 1.00 59.78 220 ARG A CA 1
ATOM 1706 C C . ARG A 1 220 ? -1.911 13.764 12.322 1.00 59.78 220 ARG A C 1
ATOM 1708 O O . ARG A 1 220 ? -0.942 13.542 11.621 1.00 59.78 220 ARG A O 1
ATOM 1715 N N . GLY A 1 221 ? -2.157 13.129 13.452 1.00 61.16 221 GLY A N 1
ATOM 1716 C CA . GLY A 1 221 ? -1.369 12.083 14.087 1.00 61.16 221 GLY A CA 1
ATOM 1717 C C . GLY A 1 221 ? -1.303 10.799 13.270 1.00 61.16 221 GLY A C 1
ATOM 1718 O O . GLY A 1 221 ? -0.203 10.319 13.031 1.00 61.16 221 GLY A O 1
ATOM 1719 N N . LEU A 1 222 ? -2.421 10.278 12.747 1.00 65.19 222 LEU A N 1
ATOM 1720 C CA . LEU A 1 222 ? -2.370 9.072 11.897 1.00 65.19 222 LEU A CA 1
ATOM 1721 C C . LEU A 1 222 ? -1.605 9.348 10.600 1.00 65.19 222 LEU A C 1
ATOM 1723 O O . LEU A 1 222 ? -0.715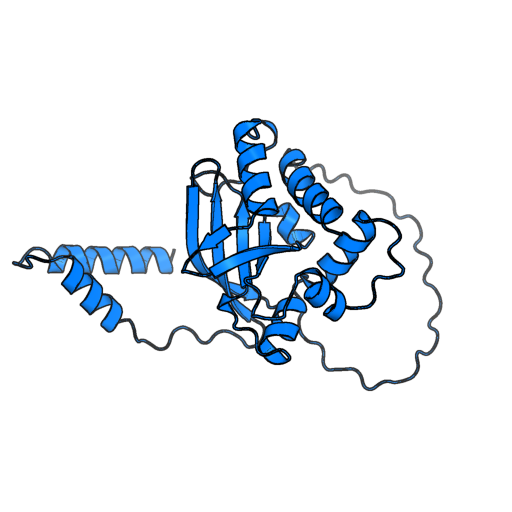 8.593 10.210 1.00 65.19 222 LEU A O 1
ATOM 1727 N N . ASN A 1 223 ? -1.907 10.481 9.968 1.00 70.12 223 ASN A N 1
ATOM 1728 C CA . ASN A 1 223 ? -1.238 10.897 8.742 1.00 70.12 223 ASN A CA 1
ATOM 1729 C C . ASN A 1 223 ? 0.234 11.244 8.998 1.00 70.12 223 ASN A C 1
ATOM 1731 O O . ASN A 1 223 ? 1.079 10.979 8.150 1.00 70.12 223 ASN A O 1
ATOM 1735 N N . GLN A 1 224 ? 0.573 11.787 10.169 1.00 66.81 224 GLN A N 1
ATOM 1736 C CA . GLN A 1 224 ? 1.956 11.974 10.601 1.00 66.81 224 GLN A CA 1
ATOM 1737 C C . GLN A 1 224 ? 2.646 10.638 10.836 1.00 66.81 224 GLN A C 1
ATOM 1739 O O . GLN A 1 224 ? 3.788 10.514 10.429 1.00 66.81 224 GLN A O 1
ATOM 1744 N N . SER A 1 225 ? 1.986 9.636 11.414 1.00 65.50 225 SER A N 1
ATOM 1745 C CA . SER A 1 225 ? 2.570 8.308 11.625 1.00 65.50 225 SER A CA 1
ATOM 1746 C C . SER A 1 225 ? 2.858 7.603 10.303 1.00 65.50 225 SER A C 1
ATOM 1748 O O . SER A 1 225 ? 3.979 7.144 10.093 1.00 65.50 225 SER A O 1
ATOM 1750 N N . ILE A 1 226 ? 1.896 7.593 9.372 1.00 68.62 226 ILE A N 1
ATOM 1751 C CA . ILE A 1 226 ? 2.096 7.030 8.028 1.00 68.62 226 ILE A CA 1
ATOM 1752 C C . ILE A 1 226 ? 3.176 7.823 7.279 1.00 68.62 226 ILE A C 1
ATOM 1754 O O . ILE A 1 226 ? 4.057 7.239 6.645 1.00 68.62 226 ILE A O 1
ATOM 1758 N N . SER A 1 227 ? 3.151 9.156 7.385 1.00 70.00 227 SER A N 1
ATOM 1759 C CA . SER A 1 227 ? 4.122 10.007 6.703 1.00 70.00 227 SER A CA 1
ATOM 1760 C C . SER A 1 227 ? 5.530 9.884 7.275 1.00 70.00 227 SER A C 1
ATOM 1762 O O . SER A 1 227 ? 6.487 9.794 6.513 1.00 70.00 227 SER A O 1
ATOM 1764 N N . ALA A 1 228 ? 5.678 9.877 8.597 1.00 65.44 228 ALA A N 1
ATOM 1765 C CA . ALA A 1 228 ? 6.954 9.710 9.278 1.00 65.44 228 ALA A CA 1
ATOM 1766 C C . ALA A 1 228 ? 7.542 8.332 8.984 1.00 65.44 228 ALA A C 1
ATOM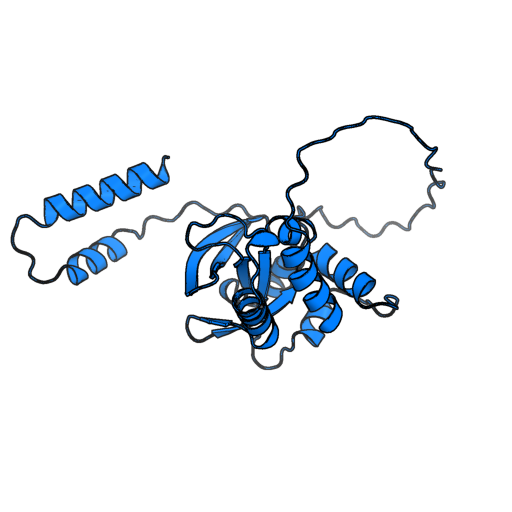 1768 O O . ALA A 1 228 ? 8.743 8.214 8.774 1.00 65.44 228 ALA A O 1
ATOM 1769 N N . PHE A 1 229 ? 6.699 7.302 8.890 1.00 66.75 229 PHE A N 1
ATOM 1770 C CA . PHE A 1 229 ? 7.134 5.981 8.466 1.00 66.75 229 PHE A CA 1
ATOM 1771 C C . PHE A 1 229 ? 7.705 5.986 7.042 1.00 66.75 229 PHE A C 1
ATOM 1773 O O . PHE A 1 229 ? 8.801 5.477 6.820 1.00 66.75 229 PHE A O 1
ATOM 1780 N N . GLY A 1 230 ? 7.002 6.607 6.086 1.00 58.56 230 GLY A N 1
ATOM 1781 C CA . GLY A 1 230 ? 7.495 6.730 4.711 1.00 58.56 230 GLY A CA 1
ATOM 1782 C C . GLY A 1 230 ? 8.844 7.444 4.620 1.00 58.56 230 GLY A C 1
ATOM 1783 O O . GLY A 1 230 ? 9.675 7.050 3.814 1.00 58.56 230 GLY A O 1
ATOM 1784 N N . VAL A 1 231 ? 9.067 8.436 5.486 1.00 61.00 231 VAL A N 1
ATOM 1785 C CA . VAL A 1 231 ? 10.338 9.161 5.639 1.00 61.00 231 VAL A CA 1
ATOM 1786 C C . VAL A 1 231 ? 11.429 8.269 6.257 1.00 61.00 231 VAL A C 1
ATOM 1788 O O . VAL A 1 231 ? 12.568 8.288 5.811 1.00 61.00 231 VAL A O 1
ATOM 1791 N N . LEU A 1 232 ? 11.117 7.450 7.261 1.00 52.41 232 LEU A N 1
ATOM 1792 C CA . LEU A 1 232 ? 12.111 6.574 7.902 1.00 52.41 232 LEU A CA 1
ATOM 1793 C C . LEU A 1 232 ? 12.594 5.426 7.004 1.00 52.41 232 LEU A C 1
ATOM 1795 O O . LEU A 1 232 ? 13.672 4.890 7.233 1.00 52.41 232 LEU A O 1
ATOM 1799 N N . GLN A 1 233 ? 11.795 5.037 6.012 1.00 53.88 233 GLN A N 1
ATOM 1800 C CA . GLN A 1 233 ? 12.129 3.982 5.052 1.00 53.88 233 GLN A CA 1
ATOM 1801 C C . GLN A 1 233 ? 12.854 4.506 3.801 1.00 53.88 233 GLN A C 1
ATOM 1803 O O . GLN A 1 233 ? 13.064 3.726 2.873 1.00 53.88 233 GLN A O 1
ATOM 1808 N N . SER A 1 234 ? 13.161 5.806 3.731 1.00 54.25 234 SER A N 1
ATOM 1809 C CA . SER A 1 234 ? 13.746 6.479 2.560 1.00 54.25 234 SER A CA 1
ATOM 1810 C C . SER A 1 234 ? 15.168 6.969 2.757 1.00 54.25 234 SER A C 1
ATOM 1812 O O . SER A 1 234 ? 15.512 7.313 3.907 1.00 54.25 234 SER A O 1
#

Foldseek 3Di:
DVVVVVVVVVVVVLVVVPPDDDPDSVVVVVVVVVVPPPPPDDQPPQKDWEWEWEDALVDIDTPGTDIDGDFQLLCCCVPPVVDDRHQKYKYFYDHPVLHRDFPVRPDPSSLVSVLCCAVQADQDPNFGWHFQAAAPVQLVRLIGMTGRDDPPDDSVVSLVVLDDPVVPPALLSSRNSSNNRVDRDDDDPDPDDDPDDDDDDDDDDDDDDDDDDDPPGRRCVSSCSRSVSSRVVD

Organism: NCBI:txid210454

Secondary structure (DSSP, 8-state):
-HHHHHHHHHHHHHHHHHTS--S-HHHHHHHHHHH--S------TTEEEEEEEEE-SS-EEEEEEEEEE-BHHHHHHHHTS---GGGEEEEEE--TTSPPPPGGG--HHHHHHHHHHHHH-EEETTEEEEEEE--HHHHHTTEEEEE-PPTT--HHHHHHHH---TT--SHHHHHHHHHHHTSB-----------------------------------HHHHHHHHHHHHHT-

InterPro domains:
  IPR007855 RNA-dependent RNA polymerase [PTHR23079] (39-200)
  IPR057596 RDRP, core domain [PF05183] (57-191)

Radius of gyration: 22.2 Å; chains: 1; bounding box: 56×68×52 Å